Protein AF-A0AAU7PLU9-F1 (afdb_monomer)

Sequence (183 aa):
MYCSNCGKKYDGSFCPDCGTPAQTGDQSKMIEEDSVFIPQSEQVNTLVYKLTAGALAINGERQLTTVFEVTGNEVTATSYRKTTKASPVSSLIFNKQEIGSVVYKKTSLLTKLEKVQIAGLSVTTLLGFVIPPLLIVGPAAIALIVFTSRKKTMIISLKSGTSIKAYYMEQEEADIVYKAISV

Secondary structure (DSSP, 8-state):
-B-TTT--B--SSB-TTT-PBP------------------------EEEEEE--SSPBTTBEEEEEEEEEETTEEEEEEEEETSTT-EEEEEEEEGGGEEEEEEEEEE---HHHHHHHHHHHHHHHHGGGSHHHHHHHHHHHHHHHHHTEEEEEEEEETTS-EEEEEES-HHHHHHHHHHHH-

pLDDT: mean 75.78, std 17.21, range [32.78, 94.56]

Nearest PDB structures (foldseek):
  6jm5-assembly2_B  TM=4.543E-01  e=3.870E+00  Homo sapiens

Structure (mmCIF, 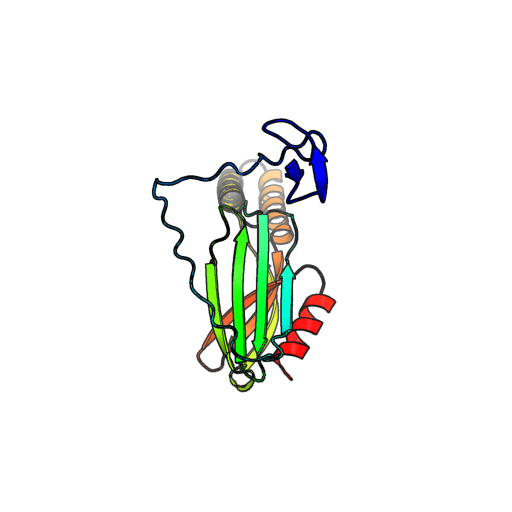N/CA/C/O backbone):
data_AF-A0AAU7PLU9-F1
#
_entry.id   AF-A0AAU7PLU9-F1
#
loop_
_atom_site.group_PDB
_atom_site.id
_atom_site.type_symbol
_atom_site.label_atom_id
_atom_site.label_alt_id
_atom_site.label_comp_id
_atom_site.label_asym_id
_atom_site.label_entity_id
_atom_site.label_seq_id
_atom_site.pdbx_PDB_ins_code
_atom_site.Cartn_x
_atom_site.Cartn_y
_atom_site.Cartn_z
_atom_site.occupancy
_atom_site.B_iso_or_equiv
_atom_site.auth_seq_id
_atom_site.auth_comp_id
_atom_site.auth_asym_id
_atom_site.auth_atom_id
_atom_site.pdbx_PDB_model_num
ATOM 1 N N . MET A 1 1 ? 23.499 22.221 42.063 1.00 69.94 1 MET A N 1
ATOM 2 C CA . MET A 1 1 ? 22.179 22.070 41.396 1.00 69.94 1 MET A CA 1
ATOM 3 C C . MET A 1 1 ? 21.939 20.605 41.030 1.00 69.94 1 MET A C 1
ATOM 5 O O . MET A 1 1 ? 22.906 19.858 40.943 1.00 69.94 1 MET A O 1
ATOM 9 N N . TYR A 1 2 ? 20.688 20.154 40.908 1.00 74.69 2 TYR A N 1
ATOM 10 C CA . TYR A 1 2 ? 20.377 18.785 40.465 1.00 74.69 2 TYR A CA 1
ATOM 11 C C . TYR A 1 2 ? 19.992 18.804 38.990 1.00 74.69 2 TYR A C 1
ATOM 13 O O . TYR A 1 2 ? 19.286 19.708 38.548 1.00 74.69 2 TYR A O 1
ATOM 21 N N . CYS A 1 3 ? 20.479 17.839 38.214 1.00 76.50 3 CYS A N 1
ATOM 22 C CA . CYS A 1 3 ? 20.115 17.748 36.805 1.00 76.50 3 CYS A CA 1
ATOM 23 C C . CYS A 1 3 ? 18.687 17.227 36.656 1.00 76.50 3 CYS A C 1
ATOM 25 O O . CYS A 1 3 ? 18.386 16.134 37.127 1.00 76.50 3 CYS A O 1
ATOM 27 N N . SER A 1 4 ? 17.839 17.961 35.936 1.00 77.50 4 SER A N 1
ATOM 28 C CA . SER A 1 4 ? 16.457 17.560 35.645 1.00 77.50 4 SER A CA 1
ATOM 29 C C . SER A 1 4 ? 16.358 16.275 34.815 1.00 77.50 4 SER A C 1
ATOM 31 O O . SER A 1 4 ? 15.310 15.645 34.799 1.00 77.50 4 SER A O 1
ATOM 33 N N . ASN A 1 5 ? 17.436 15.893 34.122 1.00 77.00 5 ASN A N 1
ATOM 34 C CA . ASN A 1 5 ? 17.474 14.718 33.255 1.00 77.00 5 ASN A CA 1
ATOM 35 C C . ASN A 1 5 ? 18.058 13.481 33.962 1.00 77.00 5 ASN A C 1
ATOM 37 O O . ASN A 1 5 ? 17.483 12.402 33.900 1.00 77.00 5 ASN A O 1
ATOM 41 N N . CYS A 1 6 ? 19.183 13.620 34.676 1.00 78.06 6 CYS A N 1
ATOM 42 C CA . CYS A 1 6 ? 19.860 12.475 35.305 1.00 78.06 6 CYS A CA 1
ATOM 43 C C . CYS A 1 6 ? 19.776 12.433 36.840 1.00 78.06 6 CYS A C 1
ATOM 45 O O . CYS A 1 6 ? 20.297 11.503 37.452 1.00 78.06 6 CYS A O 1
ATOM 47 N N . GLY A 1 7 ? 19.175 13.439 37.483 1.00 76.56 7 GLY A N 1
ATOM 48 C CA . GLY A 1 7 ? 18.966 13.488 38.936 1.00 76.56 7 GLY A CA 1
ATOM 49 C C . GLY A 1 7 ? 20.233 13.655 39.782 1.00 76.56 7 GLY A C 1
ATOM 50 O O . GLY A 1 7 ? 20.146 13.745 41.004 1.00 76.56 7 GLY A O 1
ATOM 51 N N . LYS A 1 8 ? 21.422 13.720 39.172 1.00 79.56 8 LYS A N 1
ATOM 52 C CA . LYS A 1 8 ? 22.690 13.870 39.899 1.00 79.56 8 LYS A CA 1
ATOM 53 C C . LYS A 1 8 ? 22.960 15.320 40.282 1.00 79.56 8 LYS A C 1
ATOM 55 O O . LYS A 1 8 ? 22.624 16.252 39.546 1.00 79.56 8 LYS A O 1
ATOM 60 N N . LYS A 1 9 ? 23.603 15.499 41.438 1.00 77.00 9 LYS A N 1
ATOM 61 C CA . LYS A 1 9 ? 24.078 16.800 41.910 1.00 77.00 9 LYS A CA 1
ATOM 62 C C . LYS A 1 9 ? 25.353 17.177 41.160 1.00 77.00 9 LYS A C 1
ATOM 64 O O . LYS A 1 9 ? 26.298 16.396 41.134 1.00 77.00 9 LYS A O 1
ATOM 69 N N . TYR A 1 10 ? 25.378 18.371 40.588 1.00 79.56 10 TYR A N 1
ATOM 70 C CA . TYR A 1 10 ? 26.553 18.931 39.930 1.00 79.56 10 TYR A CA 1
ATOM 71 C C . TYR A 1 10 ? 26.634 20.442 40.175 1.00 79.56 10 TYR A C 1
ATOM 73 O O . TYR A 1 10 ? 25.645 21.073 40.571 1.00 79.56 10 TYR A O 1
ATOM 81 N N . ASP A 1 11 ? 27.820 20.998 39.948 1.00 73.44 11 ASP A N 1
ATOM 82 C CA . ASP A 1 11 ? 28.076 22.437 39.925 1.00 73.44 11 ASP A CA 1
ATOM 83 C C . ASP A 1 11 ? 28.590 22.842 38.542 1.00 73.44 11 ASP A C 1
ATOM 85 O O . ASP A 1 11 ? 29.406 22.139 37.949 1.00 73.44 11 ASP A O 1
ATOM 89 N N . GLY A 1 12 ? 28.079 23.957 38.020 1.00 70.19 12 GLY A N 1
ATOM 90 C CA . GLY A 1 12 ? 28.347 24.453 36.668 1.00 70.19 12 GLY A CA 1
ATOM 91 C C . GLY A 1 12 ? 27.087 24.623 35.813 1.00 70.19 12 GLY A C 1
ATOM 92 O O . GLY A 1 12 ? 25.990 24.232 36.198 1.00 70.19 12 GLY A O 1
ATOM 93 N N . SER A 1 13 ? 27.246 25.230 34.636 1.00 75.50 13 SER A N 1
ATOM 94 C CA . SER A 1 13 ? 26.135 25.573 33.734 1.00 75.50 13 SER A CA 1
ATOM 95 C C . SER A 1 13 ? 25.592 24.392 32.926 1.00 75.50 13 SER A C 1
ATOM 97 O O . SER A 1 13 ? 24.544 24.525 32.308 1.00 75.50 13 SER A O 1
ATOM 99 N N . PHE A 1 14 ? 26.286 23.250 32.908 1.00 78.50 14 PHE A N 1
ATOM 100 C CA . PHE A 1 14 ? 25.893 22.052 32.165 1.00 78.50 14 PHE A CA 1
ATOM 101 C C . PHE A 1 14 ? 26.195 20.798 32.978 1.00 78.50 14 PHE A C 1
ATOM 103 O O . PHE A 1 14 ? 27.233 20.709 33.634 1.00 78.50 14 PHE A O 1
ATOM 110 N N . CYS A 1 15 ? 25.297 19.816 32.917 1.00 80.62 15 CYS A N 1
ATOM 111 C CA . CYS A 1 15 ? 25.519 18.534 33.568 1.00 80.62 15 CYS A CA 1
ATOM 112 C C . CYS A 1 15 ? 26.639 17.754 32.849 1.00 80.62 15 CYS A C 1
ATOM 114 O O . CYS A 1 15 ? 26.497 17.491 31.653 1.00 80.62 15 CYS A O 1
ATOM 116 N N . PRO A 1 16 ? 27.711 17.324 33.543 1.00 76.88 16 PRO A N 1
ATOM 117 C CA . PRO A 1 16 ? 28.845 16.639 32.914 1.00 76.88 16 PRO A CA 1
ATOM 118 C C . PRO A 1 16 ? 28.491 15.262 32.331 1.00 76.88 16 PRO A C 1
ATOM 120 O O . PRO A 1 16 ? 29.146 14.813 31.399 1.00 76.88 16 PRO A O 1
ATOM 123 N N . ASP A 1 17 ? 27.435 14.616 32.834 1.00 76.25 17 ASP A N 1
ATOM 124 C CA . ASP A 1 17 ? 27.046 13.270 32.394 1.00 76.25 17 ASP A CA 1
ATOM 125 C C . ASP A 1 17 ? 26.108 13.265 31.179 1.00 76.25 17 ASP A C 1
ATOM 127 O O . ASP A 1 17 ? 26.101 12.311 30.407 1.00 76.25 17 ASP A O 1
ATOM 131 N N . CYS A 1 18 ? 25.276 14.295 31.014 1.00 76.50 18 CYS A N 1
ATOM 132 C CA . CYS A 1 18 ? 24.228 14.303 29.982 1.00 76.50 18 CYS A CA 1
ATOM 133 C C . CYS A 1 18 ? 24.158 15.599 29.166 1.00 76.50 18 CYS A C 1
ATOM 135 O O . CYS A 1 18 ? 23.282 15.741 28.316 1.00 76.50 18 CYS A O 1
ATOM 137 N N . GLY A 1 19 ? 25.036 16.568 29.438 1.00 73.06 19 GLY A N 1
ATOM 138 C CA . GLY A 1 19 ? 25.117 17.839 28.715 1.00 73.06 19 GLY A CA 1
ATOM 139 C C . GLY A 1 19 ? 23.907 18.760 28.890 1.00 73.06 19 GLY A C 1
ATOM 140 O O . GLY A 1 19 ? 23.815 19.771 28.203 1.00 73.06 19 GLY A O 1
ATOM 141 N N . THR A 1 20 ? 22.963 18.437 29.782 1.00 78.19 20 THR A N 1
ATOM 142 C CA . THR A 1 20 ? 21.751 19.248 29.973 1.00 78.19 20 THR A CA 1
ATOM 143 C C . THR A 1 20 ? 22.109 20.571 30.666 1.00 78.19 20 THR A C 1
ATOM 145 O O . THR A 1 20 ? 22.746 20.519 31.725 1.00 78.19 20 THR A O 1
ATOM 148 N N . PRO A 1 21 ? 21.734 21.738 30.103 1.00 74.00 21 PRO A N 1
ATOM 149 C CA . PRO A 1 21 ? 22.016 23.036 30.706 1.00 74.00 21 PRO A CA 1
ATOM 150 C C . PRO A 1 21 ? 21.269 23.217 32.030 1.00 74.00 21 PRO A C 1
ATOM 152 O O . PRO A 1 21 ? 20.120 22.796 32.182 1.00 74.00 21 PRO A O 1
ATOM 155 N N . ALA A 1 22 ? 21.921 23.871 32.985 1.00 68.50 22 ALA A N 1
ATOM 156 C CA . ALA A 1 22 ? 21.307 24.317 34.222 1.00 68.50 22 ALA A CA 1
ATOM 157 C C . ALA A 1 22 ? 20.274 25.406 33.906 1.00 68.50 22 ALA A C 1
ATOM 159 O O . ALA A 1 22 ? 20.596 26.410 33.272 1.00 68.50 22 ALA A O 1
ATOM 160 N N . GLN A 1 23 ? 19.027 25.204 34.330 1.00 65.50 23 GLN A N 1
ATOM 161 C CA . GLN A 1 23 ? 17.978 26.198 34.139 1.00 65.50 23 GLN A CA 1
ATOM 162 C C . GLN A 1 23 ? 18.151 27.337 35.147 1.00 65.50 23 GLN A C 1
ATOM 164 O O . GLN A 1 23 ? 17.754 27.226 36.304 1.00 65.50 23 GLN A O 1
ATOM 169 N N . THR A 1 24 ? 18.753 28.436 34.701 1.00 44.72 24 THR A N 1
ATOM 170 C CA . THR A 1 24 ? 18.674 29.739 35.366 1.00 44.72 24 THR A CA 1
ATOM 171 C C . THR A 1 24 ? 17.490 30.490 34.763 1.00 44.72 24 THR A C 1
ATOM 173 O O . THR A 1 24 ? 17.508 30.829 33.581 1.00 44.72 24 THR A O 1
ATOM 176 N N . GLY A 1 25 ? 16.432 30.708 35.545 1.00 42.78 25 GLY A N 1
ATOM 177 C CA . GLY A 1 25 ? 15.324 31.570 35.134 1.00 42.78 25 GLY A CA 1
ATOM 178 C C . GLY A 1 25 ? 15.767 33.034 35.091 1.00 42.78 25 GLY A C 1
ATOM 179 O O . GLY A 1 25 ? 16.381 33.498 36.045 1.00 42.78 25 GLY A O 1
ATOM 180 N N . ASP A 1 26 ? 15.521 33.743 33.986 1.00 34.78 26 ASP A N 1
ATOM 181 C CA . ASP A 1 26 ? 14.370 34.653 33.864 1.00 34.78 26 ASP A CA 1
ATOM 182 C C . ASP A 1 26 ? 14.249 35.239 32.430 1.00 34.78 26 ASP A C 1
ATOM 184 O O . ASP A 1 26 ? 15.220 35.699 31.836 1.00 34.78 26 ASP A O 1
ATOM 188 N N . GLN A 1 27 ? 13.019 35.161 31.915 1.00 42.09 27 GLN A N 1
ATOM 189 C CA . GLN A 1 27 ? 12.287 35.908 30.872 1.00 42.09 27 GLN A CA 1
ATOM 190 C C . GLN A 1 27 ? 12.841 36.345 29.484 1.00 42.09 27 GLN A C 1
ATOM 192 O O . GLN A 1 27 ? 13.786 37.111 29.332 1.00 42.09 27 GLN A O 1
ATOM 197 N N . SER A 1 28 ? 11.978 36.042 28.493 1.00 40.34 28 SER A N 1
ATOM 198 C CA . SER A 1 28 ? 11.646 36.782 27.255 1.00 40.34 28 SER A CA 1
ATOM 199 C C . SER A 1 28 ? 12.499 36.603 25.990 1.00 40.34 28 SER A C 1
ATOM 201 O O . SER A 1 28 ? 13.400 37.391 25.712 1.00 40.34 28 SER A O 1
ATOM 203 N N . LYS A 1 29 ? 12.056 35.691 25.104 1.00 33.50 29 LYS A N 1
ATOM 204 C CA . LYS A 1 29 ? 11.659 36.028 23.716 1.00 33.50 29 LYS A CA 1
ATOM 205 C C . LYS A 1 29 ? 10.967 34.859 22.991 1.00 33.50 29 LYS A C 1
ATOM 207 O O . LYS A 1 29 ? 11.438 33.731 23.010 1.00 33.50 29 LYS A O 1
ATOM 212 N N . MET A 1 30 ? 9.851 35.219 22.358 1.00 36.16 30 MET A N 1
ATOM 213 C CA . MET A 1 30 ? 8.987 34.498 21.415 1.00 36.16 30 MET A CA 1
ATOM 214 C C . MET A 1 30 ? 9.687 33.470 20.515 1.00 36.16 30 MET A C 1
ATOM 216 O O . MET A 1 30 ? 10.594 33.860 19.784 1.00 36.16 30 MET A O 1
ATOM 220 N N . ILE A 1 31 ? 9.145 32.245 20.456 1.00 33.81 31 ILE A N 1
ATOM 221 C CA . ILE A 1 31 ? 8.859 31.509 19.209 1.00 33.81 31 ILE A CA 1
ATOM 222 C C . ILE A 1 31 ? 7.550 30.730 19.428 1.00 33.81 31 ILE A C 1
ATOM 224 O O . ILE A 1 31 ? 7.407 30.035 20.430 1.00 33.81 31 ILE A O 1
ATOM 228 N N . GLU A 1 32 ? 6.597 30.911 18.512 1.00 39.97 32 GLU A N 1
ATOM 229 C CA . GLU A 1 32 ? 5.318 30.202 18.422 1.00 39.97 32 GLU A CA 1
ATOM 230 C C . GLU A 1 32 ? 5.519 28.682 18.363 1.00 39.97 32 GLU A C 1
ATOM 232 O O . GLU A 1 32 ? 6.057 28.150 17.392 1.00 39.97 32 GLU A O 1
ATOM 237 N N . GLU A 1 33 ? 5.015 27.982 19.375 1.00 35.91 33 GLU A N 1
ATOM 238 C CA . GLU A 1 33 ? 4.554 26.606 19.240 1.00 35.91 33 GLU A CA 1
ATOM 239 C C . GLU A 1 33 ? 3.035 26.636 19.377 1.00 35.91 33 GLU A C 1
ATOM 241 O O . GLU A 1 33 ? 2.493 26.877 20.460 1.00 35.91 33 GLU A O 1
ATOM 246 N N . ASP A 1 34 ? 2.359 26.399 18.253 1.00 34.88 34 ASP A N 1
ATOM 247 C CA . ASP A 1 34 ? 0.946 26.039 18.180 1.00 34.88 34 ASP A CA 1
ATOM 248 C C . ASP A 1 34 ? 0.785 24.658 18.838 1.00 34.88 34 ASP A C 1
ATOM 250 O O . ASP A 1 34 ? 0.732 23.598 18.209 1.00 34.88 34 ASP A O 1
ATOM 254 N N . SER A 1 35 ? 0.869 24.677 20.166 1.00 37.06 35 SER A N 1
ATOM 255 C CA . SER A 1 35 ? 0.587 23.559 21.041 1.00 37.06 35 SER A CA 1
ATOM 256 C C . SER A 1 35 ? -0.925 23.424 21.084 1.00 37.06 35 SER A C 1
ATOM 258 O O . SER A 1 35 ? -1.620 24.057 21.875 1.00 37.06 35 SER A O 1
ATOM 260 N N . VAL A 1 36 ? -1.442 22.593 20.181 1.00 34.03 36 VAL A N 1
ATOM 261 C CA . VAL A 1 36 ? -2.810 22.096 20.269 1.00 34.03 36 VAL A CA 1
ATOM 262 C C . VAL A 1 36 ? -2.956 21.443 21.640 1.00 34.03 36 VAL A C 1
ATOM 264 O O . VAL A 1 36 ? -2.428 20.363 21.908 1.00 34.03 36 VAL A O 1
ATOM 267 N N . PHE A 1 37 ? -3.651 22.150 22.524 1.00 32.78 37 PHE A N 1
ATOM 268 C CA . PHE A 1 37 ? -4.158 21.651 23.786 1.00 32.78 37 PHE A CA 1
ATOM 269 C C . PHE A 1 37 ? -5.061 20.455 23.471 1.00 32.78 37 PHE A C 1
ATOM 271 O O . PHE A 1 37 ? -6.196 20.629 23.033 1.00 32.78 37 PHE A O 1
ATOM 278 N N . ILE A 1 38 ? -4.547 19.236 23.637 1.00 38.72 38 ILE A N 1
ATOM 279 C CA . ILE A 1 38 ? -5.387 18.042 23.674 1.00 38.72 38 ILE A CA 1
ATOM 280 C C . ILE A 1 38 ? -5.921 17.977 25.107 1.00 38.72 38 ILE A C 1
ATOM 282 O O . ILE A 1 38 ? -5.134 17.702 26.020 1.00 38.72 38 ILE A O 1
ATOM 286 N N . PRO A 1 39 ? -7.212 18.272 25.356 1.00 37.78 39 PRO A N 1
ATOM 287 C CA . PRO A 1 39 ? -7.780 18.048 26.673 1.00 37.78 39 PRO A CA 1
ATOM 288 C C . PRO A 1 39 ? -7.600 16.570 27.025 1.00 37.78 39 PRO A C 1
ATOM 290 O O . PRO A 1 39 ? -7.843 15.692 26.198 1.00 37.78 39 PRO A O 1
ATOM 293 N N . GLN A 1 40 ? -7.169 16.294 28.256 1.00 47.75 40 GLN A N 1
ATOM 294 C CA . GLN A 1 40 ? -7.274 14.965 28.852 1.00 47.75 40 GLN A CA 1
ATOM 295 C C . GLN A 1 40 ? -8.766 14.607 28.970 1.00 47.75 40 GLN A C 1
ATOM 297 O O . GLN A 1 40 ? -9.374 14.784 30.022 1.00 47.75 40 GLN A O 1
ATOM 302 N N . SER A 1 41 ? -9.377 14.159 27.876 1.00 40.06 41 SER A N 1
ATOM 303 C CA . SER A 1 41 ? -10.712 13.573 27.857 1.00 40.06 41 SER A CA 1
ATOM 304 C C . SER A 1 41 ? -10.550 12.066 27.776 1.00 40.06 41 SER A C 1
ATOM 306 O O . SER A 1 41 ? -10.063 11.586 26.761 1.00 40.06 41 SER A O 1
ATOM 308 N N . GLU A 1 42 ? -10.934 11.387 28.859 1.00 40.22 42 GLU A N 1
ATOM 309 C CA . GLU A 1 42 ? -11.346 9.981 28.951 1.00 40.22 42 GLU A CA 1
ATOM 310 C C . GLU A 1 42 ? -10.440 8.933 28.288 1.00 40.22 42 GLU A C 1
ATOM 312 O O . GLU A 1 42 ? -10.086 8.997 27.120 1.00 40.22 42 GLU A O 1
ATOM 317 N N . GLN A 1 43 ? -10.096 7.884 29.036 1.00 46.25 43 GLN A N 1
ATOM 318 C CA . GLN A 1 43 ? -9.470 6.684 28.484 1.00 46.25 43 GLN A CA 1
ATOM 319 C C . GLN A 1 43 ? -10.432 5.985 27.508 1.00 46.25 43 GLN A C 1
ATOM 321 O O . GLN A 1 43 ? -11.058 4.977 27.824 1.00 46.25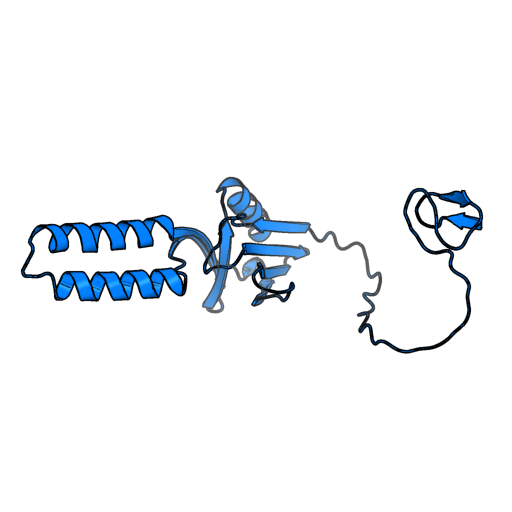 43 GLN A O 1
ATOM 326 N N . VAL A 1 44 ? -10.558 6.526 26.304 1.00 59.16 44 VAL A N 1
ATOM 327 C CA . VAL A 1 44 ? -11.066 5.814 25.148 1.00 59.16 44 VAL A CA 1
ATOM 328 C C . VAL A 1 44 ? -9.919 4.904 24.726 1.00 59.16 44 VAL A C 1
ATOM 330 O O . VAL A 1 44 ? -8.822 5.375 24.432 1.00 59.16 44 VAL A O 1
ATOM 333 N N . ASN A 1 45 ? -10.128 3.589 24.790 1.00 75.62 45 ASN A N 1
ATOM 334 C CA . ASN A 1 45 ? -9.127 2.594 24.404 1.00 75.62 45 ASN A CA 1
ATOM 335 C C . ASN A 1 45 ? -8.861 2.675 22.890 1.00 75.62 45 ASN A C 1
ATOM 337 O O . ASN A 1 45 ? -9.403 1.888 22.114 1.00 75.62 45 ASN A O 1
ATOM 341 N N . THR A 1 46 ? -8.043 3.638 22.467 1.00 79.94 46 THR A N 1
ATOM 342 C CA . THR A 1 46 ? -7.595 3.780 21.082 1.00 79.94 46 THR A CA 1
ATOM 343 C C . THR A 1 46 ? -6.463 2.795 20.824 1.00 79.94 46 THR A C 1
ATOM 345 O O . THR A 1 46 ? -5.387 2.884 21.420 1.00 79.94 46 THR A O 1
ATOM 348 N N . LEU A 1 47 ? -6.694 1.844 19.922 1.00 86.38 47 LEU A N 1
ATOM 349 C CA . LEU A 1 47 ? -5.680 0.884 19.496 1.00 86.38 47 LEU A CA 1
ATOM 350 C C . LEU A 1 47 ? -4.970 1.416 18.250 1.00 86.38 47 LEU A C 1
ATOM 352 O O . LEU A 1 47 ? -5.612 1.743 17.254 1.00 86.38 47 LEU A O 1
ATOM 356 N N . VAL A 1 48 ? -3.639 1.494 18.297 1.00 88.12 48 VAL A N 1
ATOM 357 C CA . VAL A 1 48 ? -2.823 2.038 17.203 1.00 88.12 48 VAL A CA 1
ATOM 358 C C . VAL A 1 48 ? -2.062 0.918 16.505 1.00 88.12 48 VAL A C 1
ATOM 360 O O . VAL A 1 48 ? -1.184 0.286 17.092 1.00 88.12 48 VAL A O 1
ATOM 363 N N . TYR A 1 49 ? -2.346 0.725 15.221 1.00 87.19 49 TYR A N 1
ATOM 364 C CA . TYR A 1 49 ? -1.675 -0.240 14.359 1.00 87.19 49 TYR A CA 1
ATOM 365 C C . TYR A 1 49 ? -0.836 0.480 13.307 1.00 87.19 49 TYR A C 1
ATOM 367 O O . TYR A 1 49 ? -1.279 1.444 12.685 1.00 87.19 49 TYR A O 1
ATOM 375 N N . LYS A 1 50 ? 0.395 0.016 13.081 1.00 85.81 50 LYS A N 1
ATOM 376 C CA . LYS A 1 50 ? 1.324 0.631 12.125 1.00 85.81 50 LYS A CA 1
ATOM 377 C C . LYS A 1 50 ? 1.723 -0.385 11.068 1.00 85.81 50 LYS A C 1
ATOM 379 O O . LYS A 1 50 ? 2.360 -1.377 11.391 1.00 85.81 50 LYS A O 1
ATOM 384 N N . LEU A 1 51 ? 1.409 -0.097 9.807 1.00 84.25 51 LEU A N 1
ATOM 385 C CA . LEU A 1 51 ? 1.906 -0.853 8.659 1.00 84.25 51 LEU A CA 1
ATOM 386 C C . LEU A 1 51 ? 3.048 -0.091 8.009 1.00 84.25 51 LEU A C 1
ATOM 388 O O . LEU A 1 51 ? 2.863 1.034 7.545 1.00 84.25 51 LEU A O 1
ATOM 392 N N . THR A 1 52 ? 4.232 -0.702 7.988 1.00 78.88 52 THR A N 1
ATOM 393 C CA . THR A 1 52 ? 5.437 -0.086 7.430 1.00 78.88 52 THR A CA 1
ATOM 394 C C . THR A 1 52 ? 5.998 -0.951 6.313 1.00 78.88 52 THR A C 1
ATOM 396 O O . THR A 1 52 ? 6.410 -2.085 6.521 1.00 78.88 52 THR A O 1
ATOM 399 N N . ALA A 1 53 ? 6.110 -0.385 5.113 1.00 72.50 53 ALA A N 1
ATOM 400 C CA . ALA A 1 53 ? 6.710 -1.068 3.964 1.00 72.50 53 ALA A CA 1
ATOM 401 C C . ALA A 1 53 ? 8.260 -1.046 3.962 1.00 72.50 53 ALA A C 1
ATOM 403 O O . ALA A 1 53 ? 8.887 -1.272 2.929 1.00 72.50 53 ALA A O 1
ATOM 404 N N . GLY A 1 54 ? 8.884 -0.778 5.116 1.00 59.47 54 GLY A N 1
ATOM 405 C CA . GLY A 1 54 ? 10.329 -0.852 5.355 1.00 59.47 54 GLY A CA 1
ATOM 406 C C . GLY A 1 54 ? 11.192 0.314 4.838 1.00 59.47 54 GLY A C 1
ATOM 407 O O . GLY A 1 54 ? 10.713 1.335 4.347 1.00 59.47 54 GLY A O 1
ATOM 408 N N . ALA A 1 55 ? 12.512 0.153 5.014 1.00 47.09 55 ALA A N 1
ATOM 409 C CA . ALA A 1 55 ? 13.575 1.149 4.801 1.00 47.09 55 ALA A CA 1
ATOM 410 C C . ALA A 1 55 ? 14.161 1.194 3.371 1.00 47.09 55 ALA A C 1
ATOM 412 O O . ALA A 1 55 ? 15.143 1.896 3.130 1.00 47.09 55 ALA A O 1
ATOM 413 N N . LEU A 1 56 ? 13.574 0.469 2.418 1.00 44.88 56 LEU A N 1
ATOM 414 C CA . LEU A 1 56 ? 14.001 0.484 1.019 1.00 44.88 56 LEU A CA 1
ATOM 415 C C . LEU A 1 56 ? 13.146 1.479 0.238 1.00 44.88 56 LEU A C 1
ATOM 417 O O . LEU A 1 56 ? 11.924 1.365 0.191 1.00 44.88 56 LEU A O 1
ATOM 421 N N . ALA A 1 57 ? 13.824 2.479 -0.321 1.00 45.53 57 ALA A N 1
ATOM 422 C CA . ALA A 1 57 ? 13.237 3.649 -0.949 1.00 45.53 57 ALA A CA 1
ATOM 423 C C . ALA A 1 57 ? 12.159 3.284 -1.978 1.00 45.53 57 ALA A C 1
ATOM 425 O O . ALA A 1 57 ? 12.422 2.609 -2.971 1.00 45.53 57 ALA A O 1
ATOM 426 N N . ILE A 1 58 ? 10.951 3.789 -1.765 1.00 50.56 58 ILE A N 1
ATOM 427 C CA . ILE A 1 58 ? 9.884 3.799 -2.763 1.00 50.56 58 ILE A CA 1
ATOM 428 C C . ILE A 1 58 ? 9.906 5.207 -3.339 1.00 50.56 58 ILE A C 1
ATOM 430 O O . ILE A 1 58 ? 9.799 6.135 -2.570 1.00 50.56 58 ILE A O 1
ATOM 434 N N . ASN A 1 59 ? 10.083 5.431 -4.638 1.00 51.66 59 ASN A N 1
ATOM 435 C CA . ASN A 1 59 ? 10.160 6.793 -5.211 1.00 51.66 59 ASN A CA 1
ATOM 436 C C . ASN A 1 59 ? 11.336 7.690 -4.747 1.00 51.66 59 ASN A C 1
ATOM 438 O O . ASN A 1 59 ? 11.277 8.901 -4.940 1.00 51.66 59 ASN A O 1
ATOM 442 N N . GLY A 1 60 ? 12.406 7.136 -4.162 1.00 51.59 60 GLY A N 1
ATOM 443 C CA . GLY A 1 60 ? 13.407 7.935 -3.426 1.00 51.59 60 GLY A CA 1
ATOM 444 C C . GLY A 1 60 ? 12.934 8.332 -2.019 1.00 51.59 60 GLY A C 1
ATOM 445 O O . GLY A 1 60 ? 13.602 9.079 -1.309 1.00 51.59 60 GLY A O 1
ATOM 446 N N . GLU A 1 61 ? 11.781 7.805 -1.612 1.00 53.03 61 GLU A N 1
ATOM 447 C CA . GLU A 1 61 ? 11.068 8.086 -0.377 1.00 53.03 61 GLU A CA 1
ATOM 448 C C . GLU A 1 61 ? 11.362 6.968 0.607 1.00 53.03 61 GLU A C 1
ATOM 450 O O . GLU A 1 61 ? 11.039 5.798 0.386 1.00 53.03 61 GLU A O 1
ATOM 455 N N . ARG A 1 62 ? 12.055 7.322 1.690 1.00 55.25 62 ARG A N 1
ATOM 456 C CA . ARG A 1 62 ? 12.315 6.387 2.778 1.00 55.25 62 ARG A CA 1
ATOM 457 C C . ARG A 1 62 ? 10.963 6.153 3.460 1.00 55.25 62 ARG A C 1
ATOM 459 O O . ARG A 1 62 ? 10.260 7.112 3.724 1.00 55.25 62 ARG A O 1
ATOM 466 N N . GLN A 1 63 ? 10.585 4.904 3.716 1.00 61.34 63 GLN A N 1
ATOM 467 C CA . GLN A 1 63 ? 9.429 4.528 4.545 1.00 61.34 63 GLN A CA 1
ATOM 468 C C . GLN A 1 63 ? 8.058 5.078 4.079 1.00 61.34 63 GLN A C 1
ATOM 470 O O . GLN A 1 63 ? 7.691 6.226 4.341 1.00 61.34 63 GLN A O 1
ATOM 475 N N . LEU A 1 64 ? 7.261 4.211 3.440 1.00 77.25 64 LEU A N 1
ATOM 476 C CA . LEU A 1 64 ? 5.805 4.373 3.399 1.00 77.25 64 LEU A CA 1
ATOM 477 C C . LEU A 1 64 ? 5.221 3.703 4.641 1.00 77.25 64 LEU A C 1
ATOM 479 O O . LEU A 1 64 ? 5.373 2.490 4.818 1.00 77.25 64 LEU A O 1
ATOM 483 N N . THR A 1 65 ? 4.569 4.501 5.480 1.00 83.56 65 THR A N 1
ATOM 484 C CA . THR A 1 65 ? 3.913 4.021 6.697 1.00 83.56 65 THR A CA 1
ATOM 485 C C . THR A 1 65 ? 2.460 4.453 6.677 1.00 83.56 65 THR A C 1
ATOM 487 O O . THR A 1 65 ? 2.173 5.629 6.469 1.00 83.56 65 THR A O 1
ATOM 490 N N . THR A 1 66 ? 1.548 3.521 6.927 1.00 86.50 66 THR A N 1
ATOM 491 C CA . THR A 1 66 ? 0.144 3.832 7.197 1.00 86.50 66 THR A CA 1
ATOM 492 C C . THR A 1 66 ? -0.150 3.484 8.649 1.00 86.50 66 THR A C 1
ATOM 494 O O . THR A 1 66 ? 0.103 2.362 9.087 1.00 86.50 66 THR A O 1
ATOM 497 N N . VAL A 1 67 ? -0.644 4.461 9.401 1.00 88.75 67 VAL A N 1
ATOM 498 C CA . VAL A 1 67 ? -1.071 4.310 10.792 1.00 88.75 67 VAL A CA 1
ATOM 499 C C . VAL A 1 67 ? -2.589 4.218 10.808 1.00 88.75 67 VAL A C 1
ATOM 501 O O . VAL A 1 67 ? -3.254 5.051 10.199 1.00 88.75 67 VAL A O 1
ATOM 504 N N . PHE A 1 68 ? -3.109 3.196 11.474 1.00 88.88 68 PHE A N 1
ATOM 505 C CA . PHE A 1 68 ? -4.528 2.986 11.714 1.00 88.88 68 PHE A CA 1
ATOM 506 C C . PHE A 1 68 ? -4.786 3.167 13.203 1.00 88.88 68 PHE A C 1
ATOM 508 O O . PHE A 1 68 ? -4.278 2.397 14.017 1.00 88.88 68 PHE A O 1
ATOM 515 N N . GLU A 1 69 ? -5.557 4.183 13.551 1.00 90.56 69 GLU A N 1
ATOM 516 C CA . GLU A 1 69 ? -6.021 4.427 14.912 1.00 90.56 69 GLU A CA 1
ATOM 517 C C . GLU A 1 69 ? -7.472 3.967 14.982 1.00 90.56 69 GLU A C 1
ATOM 519 O O . GLU A 1 69 ? -8.319 4.453 14.234 1.00 90.56 69 GLU A O 1
ATOM 524 N N . VAL A 1 70 ? -7.736 2.962 15.814 1.00 89.88 70 VAL A N 1
ATOM 525 C CA . VAL A 1 70 ? -9.050 2.332 15.943 1.00 89.88 70 VAL A CA 1
ATOM 526 C C . VAL A 1 70 ? -9.651 2.740 17.277 1.00 89.88 70 VAL A C 1
ATOM 528 O O . VAL A 1 70 ? -9.128 2.381 18.334 1.00 89.88 70 VAL A O 1
ATOM 531 N N . THR A 1 71 ? -10.773 3.449 17.207 1.00 89.81 71 THR A N 1
ATOM 532 C CA . THR A 1 71 ? -11.501 3.992 18.355 1.00 89.81 71 THR A CA 1
ATOM 533 C C . THR A 1 71 ? -12.934 3.467 18.303 1.00 89.81 71 THR A C 1
ATOM 535 O O . THR A 1 71 ? -13.821 4.046 17.677 1.00 89.81 71 THR A O 1
ATOM 538 N N . GLY A 1 72 ? -13.169 2.300 18.908 1.00 86.88 72 GLY A N 1
ATOM 539 C CA . GLY A 1 72 ? -14.459 1.611 18.813 1.00 86.88 72 GLY A CA 1
ATOM 540 C C . GLY A 1 72 ? -14.794 1.199 17.371 1.00 86.88 72 GLY A C 1
ATOM 541 O O . GLY A 1 72 ? -14.195 0.259 16.840 1.00 86.88 72 GLY A O 1
ATOM 542 N N . ASN A 1 73 ? -15.767 1.881 16.757 1.00 89.06 73 ASN A N 1
ATOM 543 C CA . ASN A 1 73 ? -16.211 1.648 15.373 1.00 89.06 73 ASN A CA 1
ATOM 544 C C . ASN A 1 73 ? -15.583 2.619 14.357 1.00 89.06 73 ASN A C 1
ATOM 546 O O . ASN A 1 73 ? -15.735 2.420 13.152 1.00 89.06 73 ASN A O 1
ATOM 550 N N . GLU A 1 74 ? -14.890 3.652 14.828 1.00 91.88 74 GLU A N 1
ATOM 551 C CA . GLU A 1 74 ? -14.208 4.618 13.976 1.00 91.88 74 GLU A CA 1
ATOM 552 C C . GLU A 1 74 ? -12.759 4.182 13.739 1.00 91.88 74 GLU A C 1
ATOM 554 O O . GLU A 1 74 ? -12.082 3.664 14.634 1.00 91.88 74 GLU A O 1
ATOM 559 N N . VAL A 1 75 ? -12.291 4.375 12.510 1.00 92.38 75 VAL A N 1
ATOM 560 C CA . VAL A 1 75 ? -10.924 4.096 12.087 1.00 92.38 75 VAL A CA 1
ATOM 561 C C . VAL A 1 75 ? -10.364 5.333 11.399 1.00 92.38 75 VAL A C 1
ATOM 563 O O . VAL A 1 75 ? -10.870 5.769 10.364 1.00 92.38 75 VAL A O 1
ATOM 566 N N . THR A 1 76 ? -9.263 5.849 11.934 1.00 91.44 76 THR A N 1
ATOM 567 C CA . THR A 1 76 ? -8.477 6.914 11.310 1.00 91.44 76 THR A CA 1
ATOM 568 C C . THR A 1 76 ? -7.255 6.298 10.649 1.00 91.44 76 THR A C 1
ATOM 570 O O . THR A 1 76 ? -6.351 5.797 11.316 1.00 91.44 76 THR A O 1
ATOM 573 N N . ALA A 1 77 ? -7.216 6.323 9.318 1.00 90.50 77 ALA A N 1
ATOM 574 C CA . ALA A 1 77 ? -6.088 5.842 8.534 1.00 90.50 77 ALA A CA 1
ATOM 575 C C . ALA A 1 77 ? -5.260 7.014 8.002 1.00 90.50 77 ALA A C 1
ATOM 577 O O . ALA A 1 77 ? -5.678 7.721 7.083 1.00 90.50 77 ALA A O 1
ATOM 578 N N . THR A 1 78 ? -4.044 7.173 8.519 1.00 88.31 78 THR A N 1
ATOM 579 C CA . THR A 1 78 ? -3.121 8.234 8.107 1.00 88.31 78 THR A CA 1
ATOM 580 C C . THR A 1 78 ? -1.898 7.650 7.416 1.00 88.31 78 THR A C 1
ATOM 582 O O . THR A 1 78 ? -1.179 6.820 7.968 1.00 88.31 78 THR A O 1
ATOM 585 N N . SER A 1 79 ? -1.651 8.080 6.181 1.00 85.88 79 SER A N 1
ATOM 586 C CA . SER A 1 79 ? -0.506 7.653 5.375 1.00 85.88 79 SER A CA 1
ATOM 587 C C . SER A 1 79 ? 0.597 8.704 5.391 1.00 85.88 79 SER A C 1
ATOM 589 O O . SER A 1 79 ? 0.363 9.883 5.126 1.00 85.88 79 SER A O 1
ATOM 591 N N . TYR A 1 80 ? 1.819 8.253 5.640 1.00 79.75 80 TYR A N 1
ATOM 592 C CA . TYR A 1 80 ? 3.024 9.062 5.743 1.00 79.75 80 TYR A CA 1
ATOM 593 C C . TYR A 1 80 ? 4.044 8.651 4.682 1.00 79.75 80 TYR A C 1
ATOM 595 O O . TYR A 1 80 ? 4.162 7.479 4.311 1.00 79.75 80 TYR A O 1
ATOM 603 N N . ARG A 1 81 ? 4.824 9.637 4.234 1.00 72.38 81 ARG A N 1
ATOM 604 C CA . ARG A 1 81 ? 5.938 9.480 3.296 1.00 72.38 81 ARG A CA 1
ATOM 605 C C . ARG A 1 81 ? 7.171 10.125 3.909 1.00 72.38 81 ARG A C 1
ATOM 607 O O . ARG A 1 81 ? 7.187 11.334 4.123 1.00 72.38 81 ARG A O 1
ATOM 614 N N . LYS A 1 82 ? 8.226 9.360 4.183 1.00 63.19 82 LYS A N 1
ATOM 615 C CA . LYS A 1 82 ? 9.445 9.907 4.802 1.00 63.19 82 LYS A CA 1
ATOM 616 C C . LYS A 1 82 ? 10.491 10.290 3.741 1.00 63.19 82 LYS A C 1
ATOM 618 O O . LYS A 1 82 ? 11.595 9.757 3.695 1.00 63.19 82 LYS A O 1
ATOM 623 N N . THR A 1 83 ? 10.176 11.257 2.879 1.00 53.69 83 THR A N 1
ATOM 624 C CA . THR A 1 83 ? 11.216 11.995 2.118 1.00 53.69 83 THR A CA 1
ATOM 625 C C . THR A 1 83 ? 11.713 13.227 2.836 1.00 53.69 83 THR A C 1
ATOM 627 O O . THR A 1 83 ? 12.894 13.541 2.769 1.00 53.69 83 THR A O 1
ATOM 630 N N . THR A 1 84 ? 10.818 13.937 3.508 1.00 48.94 84 THR A N 1
ATOM 631 C CA . THR A 1 84 ? 11.064 15.278 4.032 1.00 48.94 84 THR A CA 1
ATOM 632 C C . THR A 1 84 ? 10.061 15.508 5.154 1.00 48.94 84 THR A C 1
ATOM 634 O O . THR A 1 84 ? 8.868 15.376 4.921 1.00 48.94 84 THR A O 1
ATOM 637 N N . LYS A 1 85 ? 10.575 15.746 6.369 1.00 48.72 85 LYS A N 1
ATOM 638 C CA . LYS A 1 85 ? 9.877 16.105 7.622 1.00 48.72 85 LYS A CA 1
ATOM 639 C C . LYS A 1 85 ? 8.371 15.767 7.685 1.00 48.72 85 LYS A C 1
ATOM 641 O O . LYS A 1 85 ? 7.550 16.573 7.292 1.00 48.72 85 LYS A O 1
ATOM 646 N N . ALA A 1 86 ? 8.066 14.588 8.235 1.00 57.75 86 ALA A N 1
ATOM 647 C CA . ALA A 1 86 ? 6.897 14.205 9.053 1.00 57.75 86 ALA A CA 1
ATOM 648 C C . ALA A 1 86 ? 5.446 14.621 8.684 1.00 57.75 86 ALA A C 1
ATOM 650 O O . ALA A 1 86 ? 4.545 14.271 9.442 1.00 57.75 86 ALA A O 1
ATOM 651 N N . SER A 1 87 ? 5.164 15.294 7.567 1.00 64.81 87 SER A N 1
ATOM 652 C CA . SER A 1 87 ? 3.788 15.670 7.216 1.00 64.81 87 SER A CA 1
ATOM 653 C C . SER A 1 87 ? 2.988 14.472 6.675 1.00 64.81 87 SER A C 1
ATOM 655 O O . SER A 1 87 ? 3.520 13.687 5.878 1.00 64.81 87 SER A O 1
ATOM 657 N N . PRO A 1 88 ? 1.711 14.310 7.071 1.00 70.88 88 PRO A N 1
ATOM 658 C CA . PRO A 1 88 ? 0.838 13.287 6.508 1.00 70.88 88 PR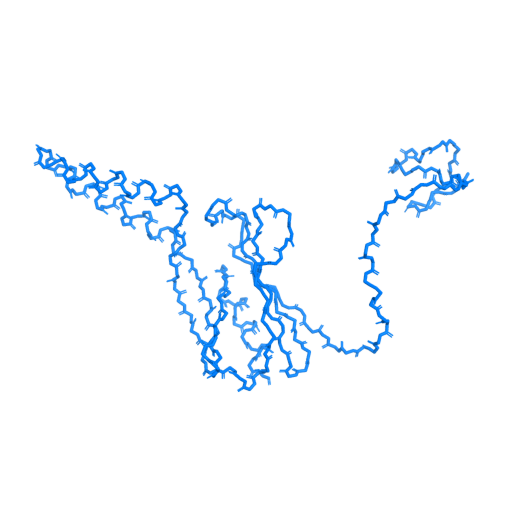O A CA 1
ATOM 659 C C . PRO A 1 88 ? 0.569 13.576 5.026 1.00 70.88 88 PRO A C 1
ATOM 661 O O . PRO A 1 88 ? 0.349 14.717 4.626 1.00 70.88 88 PRO A O 1
ATOM 664 N N . VAL A 1 89 ? 0.586 12.531 4.200 1.00 76.94 89 VAL A N 1
ATOM 665 C CA . VAL A 1 89 ? 0.261 12.618 2.764 1.00 76.94 89 VAL A CA 1
ATOM 666 C C . VAL A 1 89 ? -1.246 12.582 2.552 1.00 76.94 89 VAL A C 1
ATOM 668 O O . VAL A 1 89 ? -1.772 13.228 1.651 1.00 76.94 89 VAL A O 1
ATOM 671 N N . SER A 1 90 ? -1.937 11.797 3.371 1.00 81.62 90 SER A N 1
ATOM 672 C CA . SER A 1 90 ? -3.388 11.670 3.349 1.00 81.62 90 SER A CA 1
ATOM 673 C C . SER A 1 90 ? -3.857 11.108 4.681 1.00 81.62 90 SER A C 1
ATOM 675 O O . SER A 1 90 ? -3.227 10.189 5.206 1.00 81.62 90 SER A O 1
ATOM 677 N N . SER A 1 91 ? -4.980 11.603 5.181 1.00 85.88 91 SER A N 1
ATOM 678 C CA . SER A 1 91 ? -5.702 11.013 6.304 1.00 85.88 91 SER A CA 1
ATOM 679 C C . SER A 1 91 ? -7.149 10.784 5.882 1.00 85.88 91 SER A C 1
ATOM 681 O O . SER A 1 91 ? -7.709 11.602 5.149 1.00 85.88 91 SER A O 1
ATOM 683 N N . LEU A 1 92 ? -7.718 9.649 6.274 1.00 90.56 92 LEU A N 1
ATOM 684 C CA . LEU A 1 92 ? -9.116 9.319 6.038 1.00 90.56 92 LEU A CA 1
ATOM 685 C C . LEU A 1 92 ? -9.705 8.717 7.307 1.00 90.56 92 LEU A C 1
ATOM 687 O O . LEU A 1 92 ? -9.161 7.752 7.840 1.00 90.56 92 LEU A O 1
ATOM 691 N N . ILE A 1 93 ? -10.828 9.277 7.739 1.00 92.75 93 ILE A N 1
ATOM 692 C CA . ILE A 1 93 ? -11.623 8.784 8.861 1.00 92.75 93 ILE A CA 1
ATOM 693 C C . ILE A 1 93 ? -12.827 8.057 8.272 1.00 92.75 93 ILE A C 1
ATOM 695 O O . ILE A 1 93 ? -13.452 8.564 7.337 1.00 92.75 93 ILE A O 1
ATOM 699 N N . PHE A 1 94 ? -13.111 6.858 8.766 1.00 92.75 94 PHE A N 1
ATOM 700 C CA . PHE A 1 94 ? -14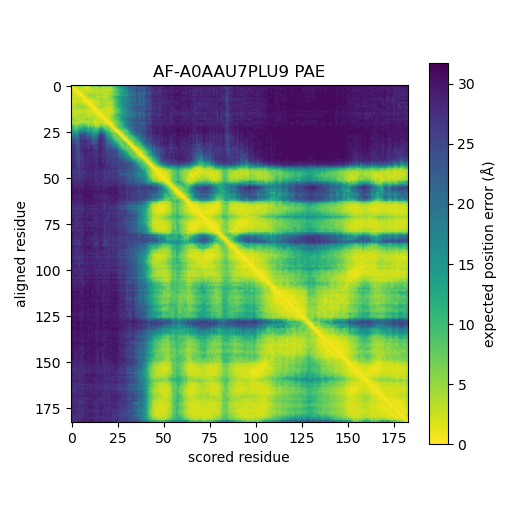.231 6.045 8.304 1.00 92.75 94 PHE A CA 1
ATOM 701 C C . PHE A 1 94 ? -14.724 5.103 9.398 1.00 92.75 94 PHE A C 1
ATOM 703 O O . PHE A 1 94 ? -13.979 4.727 10.303 1.00 92.75 94 PHE A O 1
ATOM 710 N N . ASN A 1 95 ? -15.977 4.672 9.285 1.00 93.38 95 ASN A N 1
ATOM 711 C CA . ASN A 1 95 ? -16.519 3.627 10.151 1.00 93.38 95 ASN A CA 1
ATOM 712 C C . ASN A 1 95 ? -16.206 2.231 9.604 1.00 93.38 95 ASN A C 1
ATOM 714 O O . ASN A 1 95 ? -16.215 2.012 8.391 1.00 93.38 95 ASN A O 1
ATOM 718 N N . LYS A 1 96 ? -16.052 1.232 10.481 1.00 92.38 96 LYS A N 1
ATOM 719 C CA . LYS A 1 96 ? -15.824 -0.169 10.061 1.00 92.38 96 LYS A CA 1
ATOM 720 C C . LYS A 1 96 ? -16.906 -0.688 9.104 1.00 92.38 96 LYS A C 1
ATOM 722 O O . LYS A 1 96 ? -16.617 -1.394 8.143 1.00 92.38 96 LYS A O 1
ATOM 727 N N . GLN A 1 97 ? -18.153 -0.262 9.301 1.00 92.06 97 GLN A N 1
ATOM 728 C CA . GLN A 1 97 ? -19.304 -0.627 8.461 1.00 92.06 97 GLN A CA 1
ATOM 729 C C . GLN A 1 97 ? -19.266 -0.023 7.045 1.00 92.06 97 GLN A C 1
ATOM 731 O O . GLN A 1 97 ? -19.976 -0.493 6.145 1.00 92.06 97 GLN A O 1
ATOM 736 N N . GLU A 1 98 ? -18.463 1.021 6.833 1.00 92.06 98 GLU A N 1
ATOM 737 C CA . GLU A 1 98 ? -18.281 1.673 5.534 1.00 92.06 98 GLU A CA 1
ATOM 738 C C . GLU A 1 98 ? -17.284 0.922 4.651 1.00 92.06 98 GLU A C 1
ATOM 740 O O . GLU A 1 98 ? -17.208 1.204 3.454 1.00 92.06 98 GLU A O 1
ATOM 745 N N . ILE A 1 99 ? -16.559 -0.060 5.198 1.00 93.19 99 ILE A N 1
ATOM 746 C CA . ILE A 1 99 ? -15.682 -0.931 4.418 1.00 93.19 99 ILE A CA 1
ATOM 747 C C . ILE A 1 99 ? -16.546 -1.733 3.435 1.00 93.19 99 ILE A C 1
ATOM 749 O O . ILE A 1 99 ? -17.439 -2.489 3.819 1.00 93.19 99 ILE A O 1
ATOM 753 N N . GLY A 1 100 ? -16.293 -1.542 2.141 1.00 92.12 100 GLY A N 1
ATOM 754 C CA . GLY A 1 100 ? -16.935 -2.295 1.067 1.00 92.12 100 GLY A CA 1
ATOM 755 C C . GLY A 1 100 ? -16.145 -3.550 0.710 1.00 92.12 100 GLY A C 1
ATOM 756 O O . GLY A 1 100 ? -16.702 -4.641 0.644 1.00 92.12 100 GLY A O 1
ATOM 757 N N . SER A 1 101 ? -14.835 -3.407 0.498 1.00 93.62 101 SER A N 1
ATOM 758 C CA . SER A 1 101 ? -13.957 -4.535 0.168 1.00 93.62 101 SER A CA 1
ATOM 759 C C . SER A 1 101 ? -12.511 -4.271 0.567 1.00 93.62 101 SER A C 1
ATOM 761 O O . SER A 1 101 ? -12.043 -3.134 0.477 1.00 93.62 101 SER A O 1
ATOM 763 N N . VAL A 1 102 ? -11.779 -5.335 0.901 1.00 93.44 102 VAL A N 1
ATOM 764 C CA . VAL A 1 102 ? -10.329 -5.291 1.119 1.00 93.44 102 VAL A CA 1
ATOM 765 C C . VAL A 1 102 ? -9.644 -6.232 0.135 1.00 93.44 102 VAL A C 1
ATOM 767 O O . VAL A 1 102 ? -9.984 -7.408 0.050 1.00 93.44 102 VAL A O 1
ATOM 770 N N . VAL A 1 103 ? -8.697 -5.702 -0.641 1.00 94.56 103 VAL A N 1
ATOM 771 C CA . VAL A 1 103 ? -7.982 -6.453 -1.681 1.00 94.56 103 VAL A CA 1
ATOM 772 C C . VAL A 1 103 ? -6.480 -6.382 -1.445 1.00 94.56 103 VAL A C 1
ATOM 774 O O . VAL A 1 103 ? -5.898 -5.296 -1.374 1.00 94.56 103 VAL A O 1
ATOM 777 N N . TYR A 1 104 ? -5.839 -7.547 -1.414 1.00 92.88 104 TYR A N 1
ATOM 778 C CA . TYR A 1 104 ? -4.387 -7.676 -1.365 1.00 92.88 104 TYR A CA 1
ATOM 779 C C . TYR A 1 104 ? -3.835 -7.850 -2.775 1.00 92.88 104 TYR A C 1
ATOM 781 O O . TYR A 1 104 ? -4.209 -8.771 -3.499 1.00 92.88 104 TYR A O 1
ATOM 789 N N . LYS A 1 105 ? -2.932 -6.961 -3.188 1.00 92.00 105 LYS A N 1
ATOM 790 C CA . LYS A 1 105 ? -2.268 -7.075 -4.491 1.00 92.00 105 LYS A CA 1
ATOM 791 C C . LYS A 1 105 ? -0.870 -6.487 -4.471 1.00 92.00 105 LYS A C 1
ATOM 793 O O . LYS A 1 105 ? -0.460 -5.836 -3.515 1.00 92.00 105 LYS A O 1
ATOM 798 N N . LYS A 1 106 ? -0.135 -6.694 -5.562 1.00 86.50 106 LYS A N 1
ATOM 799 C CA . LYS A 1 106 ? 1.134 -6.009 -5.800 1.00 86.50 106 LYS A CA 1
ATOM 800 C C . LYS A 1 106 ? 0.903 -4.762 -6.649 1.00 86.50 106 LYS A C 1
ATOM 802 O O . LYS A 1 106 ? 0.431 -4.876 -7.778 1.00 86.50 106 LYS A O 1
ATOM 807 N N . THR A 1 107 ? 1.251 -3.592 -6.126 1.00 83.31 107 THR A N 1
ATOM 808 C CA . THR A 1 107 ? 1.152 -2.318 -6.853 1.00 83.31 107 THR A CA 1
ATOM 809 C C . THR A 1 107 ? 2.545 -1.855 -7.254 1.00 83.31 107 THR A C 1
ATOM 811 O O . THR A 1 107 ? 3.457 -1.837 -6.427 1.00 83.31 107 THR A O 1
ATOM 814 N N . SER A 1 108 ? 2.724 -1.493 -8.525 1.00 75.12 108 SER A N 1
ATOM 815 C CA . SER A 1 108 ? 3.977 -0.903 -9.001 1.00 75.12 108 SER A CA 1
ATOM 816 C C . SER A 1 108 ? 4.105 0.530 -8.498 1.00 75.12 108 SER A C 1
ATOM 818 O O . SER A 1 108 ? 3.231 1.360 -8.749 1.00 75.12 108 SER A O 1
ATOM 820 N N . LEU A 1 109 ? 5.211 0.824 -7.821 1.00 75.00 109 LEU A N 1
ATOM 821 C CA . LEU A 1 109 ? 5.553 2.164 -7.357 1.00 75.00 109 LEU A CA 1
ATOM 822 C C . LEU A 1 109 ? 6.850 2.604 -8.026 1.00 75.00 109 LEU A C 1
ATOM 824 O O . LEU A 1 109 ? 7.933 2.334 -7.523 1.00 75.00 109 LEU A O 1
ATOM 828 N N . LEU A 1 110 ? 6.705 3.234 -9.190 1.00 72.94 110 LEU A N 1
ATOM 829 C CA . LEU A 1 110 ? 7.827 3.669 -10.017 1.00 72.94 110 LEU A CA 1
ATOM 830 C C . LEU A 1 110 ? 8.325 5.055 -9.608 1.00 72.94 110 LEU A C 1
ATOM 832 O O . LEU A 1 110 ? 7.582 6.045 -9.698 1.00 72.94 110 LEU A O 1
ATOM 836 N N . THR A 1 111 ? 9.606 5.123 -9.257 1.00 73.69 111 THR A N 1
ATOM 837 C CA . THR A 1 111 ? 10.313 6.360 -8.923 1.00 73.69 111 THR A CA 1
ATOM 838 C C . THR A 1 111 ? 10.433 7.279 -10.138 1.00 73.69 111 THR A C 1
ATOM 840 O O . THR A 1 111 ? 10.343 6.836 -11.285 1.00 73.69 111 THR A O 1
ATOM 843 N N . LYS A 1 112 ? 10.676 8.582 -9.919 1.00 78.44 112 LYS A N 1
ATOM 844 C CA . LYS A 1 112 ? 10.996 9.496 -11.033 1.00 78.44 112 LYS A CA 1
ATOM 845 C C . LYS A 1 112 ? 12.206 8.991 -11.832 1.00 78.44 112 LYS A C 1
ATOM 847 O O . LYS A 1 112 ? 12.171 9.040 -13.055 1.00 78.44 112 LYS A O 1
ATOM 852 N N . LEU A 1 113 ? 13.225 8.465 -11.149 1.00 79.44 113 LEU A N 1
ATOM 853 C CA . LEU A 1 113 ? 14.431 7.927 -11.777 1.00 79.44 113 LEU A CA 1
ATOM 854 C C . LEU A 1 113 ? 14.134 6.672 -12.610 1.00 79.44 113 LEU A C 1
ATOM 856 O O . LEU A 1 113 ? 14.531 6.609 -13.765 1.00 79.44 113 LEU A O 1
ATOM 860 N N . GLU A 1 114 ? 13.384 5.714 -12.066 1.00 81.25 114 GLU A N 1
ATOM 861 C CA . GLU A 1 114 ? 12.978 4.491 -12.777 1.00 81.25 114 GLU A CA 1
ATOM 862 C C . GLU A 1 114 ? 12.107 4.819 -13.996 1.00 81.25 114 GLU A C 1
ATOM 864 O O . GLU A 1 114 ? 12.274 4.211 -15.048 1.00 81.25 114 GLU A O 1
ATOM 869 N N . LYS A 1 115 ? 11.216 5.818 -13.906 1.00 84.62 115 LYS A N 1
ATOM 870 C CA . LYS A 1 115 ? 10.444 6.296 -15.068 1.00 84.62 115 LYS A CA 1
ATOM 871 C C . LYS A 1 115 ? 11.354 6.832 -16.172 1.00 84.62 115 LYS A C 1
ATOM 873 O O . LYS A 1 115 ? 11.133 6.519 -17.338 1.00 84.62 115 LYS A O 1
ATOM 878 N N . VAL A 1 116 ? 12.379 7.606 -15.808 1.00 86.75 116 VAL A N 1
ATOM 879 C CA . VAL A 1 116 ? 13.380 8.118 -16.759 1.00 86.75 116 VAL A CA 1
ATOM 880 C C . VAL A 1 116 ? 14.213 6.975 -17.346 1.00 86.75 116 VAL A C 1
ATOM 882 O O . VAL A 1 116 ? 14.429 6.953 -18.554 1.00 86.75 116 VAL A O 1
ATOM 885 N N . GLN A 1 117 ? 14.625 5.996 -16.535 1.00 85.75 117 GLN A N 1
ATOM 886 C CA . GLN A 1 117 ? 15.353 4.812 -17.004 1.00 85.75 117 GLN A CA 1
ATOM 887 C C . GLN A 1 117 ? 14.524 3.989 -17.993 1.00 85.75 117 GLN A C 1
ATOM 889 O O . GLN A 1 117 ? 15.031 3.627 -19.050 1.00 85.75 117 GL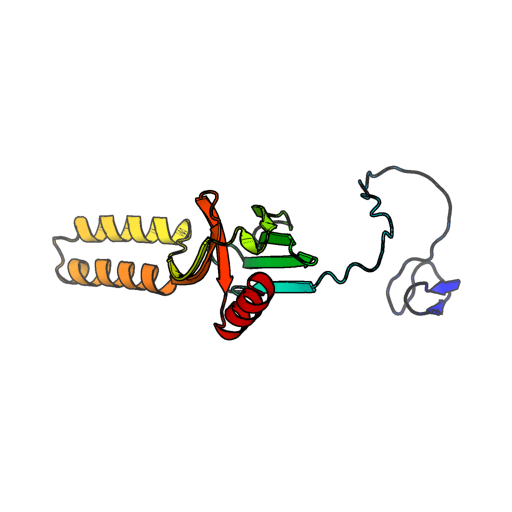N A O 1
ATOM 894 N N . ILE A 1 118 ? 13.246 3.741 -17.697 1.00 87.56 118 ILE A N 1
ATOM 895 C CA . ILE A 1 118 ? 12.330 3.035 -18.603 1.00 87.56 118 ILE A CA 1
ATOM 896 C C . ILE A 1 118 ? 12.148 3.819 -19.905 1.00 87.56 118 ILE A C 1
ATOM 898 O O . ILE A 1 118 ? 12.212 3.225 -20.978 1.00 87.56 118 ILE A O 1
ATOM 902 N N . ALA A 1 119 ? 11.968 5.142 -19.832 1.00 88.56 119 ALA A N 1
ATOM 903 C CA . ALA A 1 119 ? 11.857 5.983 -21.021 1.00 88.56 119 ALA A CA 1
ATOM 904 C C . ALA A 1 119 ? 13.134 5.909 -21.878 1.00 88.56 119 ALA A C 1
ATOM 906 O O . ALA A 1 119 ? 13.049 5.625 -23.071 1.00 88.56 119 ALA A O 1
ATOM 907 N N . GLY A 1 120 ? 14.313 6.064 -21.269 1.00 87.25 120 GLY A N 1
ATOM 908 C CA . GLY A 1 120 ? 15.597 5.935 -21.960 1.00 87.25 120 GLY A CA 1
ATOM 909 C C . GLY A 1 120 ? 15.783 4.562 -22.608 1.00 87.25 120 GLY A C 1
ATOM 910 O O . GLY A 1 120 ? 16.091 4.489 -23.794 1.00 87.25 120 GLY A O 1
ATOM 911 N N . LEU A 1 121 ? 15.514 3.483 -21.864 1.00 86.69 121 LEU A N 1
ATOM 912 C CA . LEU A 1 121 ? 15.578 2.107 -22.371 1.00 86.69 121 LEU A CA 1
ATOM 913 C C . LEU A 1 121 ? 14.592 1.861 -23.515 1.00 86.69 121 LEU A C 1
ATOM 915 O O . LEU A 1 121 ? 14.921 1.161 -24.469 1.00 86.69 121 LEU A O 1
ATOM 919 N N . SER A 1 122 ? 13.390 2.435 -23.455 1.00 86.31 122 SER A N 1
ATOM 920 C CA . SER A 1 122 ? 12.412 2.298 -24.536 1.00 86.31 122 SER A CA 1
ATOM 921 C C . SER A 1 122 ? 12.902 2.960 -25.827 1.00 86.31 122 SER A C 1
ATOM 923 O O . SER A 1 122 ? 12.846 2.344 -26.889 1.00 86.31 122 SER A O 1
ATOM 925 N N . VAL A 1 123 ? 13.476 4.165 -25.732 1.00 87.19 123 VAL A N 1
ATOM 926 C CA . VAL A 1 123 ? 14.025 4.896 -26.882 1.00 87.19 123 VAL A CA 1
ATOM 927 C C . VAL A 1 123 ? 15.223 4.157 -27.475 1.00 87.19 123 VAL A C 1
ATOM 929 O O . VAL A 1 123 ? 15.287 3.980 -28.689 1.00 87.19 123 VAL A O 1
ATOM 932 N N . THR A 1 124 ? 16.148 3.667 -26.644 1.00 82.69 124 THR A N 1
ATOM 933 C CA . THR A 1 124 ? 17.312 2.913 -27.133 1.00 82.69 124 THR A CA 1
ATOM 934 C C . THR A 1 124 ? 16.927 1.571 -27.743 1.00 82.69 124 THR A C 1
ATOM 936 O O . THR A 1 124 ? 17.532 1.175 -28.732 1.00 82.69 124 THR A O 1
ATOM 939 N N . THR A 1 125 ? 15.900 0.893 -27.222 1.00 83.31 125 THR A N 1
ATOM 940 C CA . THR A 1 125 ? 15.377 -0.349 -27.819 1.00 83.31 125 THR A CA 1
ATOM 941 C C . THR A 1 125 ? 14.763 -0.082 -29.195 1.00 83.31 125 THR A C 1
ATOM 943 O O . THR A 1 125 ? 15.010 -0.837 -30.130 1.00 83.31 125 THR A O 1
ATOM 946 N N . LEU A 1 126 ? 14.003 1.011 -29.342 1.00 81.75 126 LEU A N 1
ATOM 947 C CA . LEU A 1 126 ? 13.376 1.394 -30.612 1.00 81.75 126 LEU A CA 1
ATOM 948 C C . LEU A 1 126 ? 14.406 1.832 -31.667 1.00 81.75 126 LEU A C 1
ATOM 950 O O . LEU A 1 126 ? 14.289 1.450 -32.828 1.00 81.75 126 LEU A O 1
ATOM 954 N N . LEU A 1 127 ? 15.431 2.594 -31.269 1.00 79.56 127 LEU A N 1
ATOM 955 C CA . LEU A 1 127 ? 16.523 3.023 -32.157 1.00 79.56 127 LEU A CA 1
ATOM 956 C C . LEU A 1 127 ? 17.531 1.896 -32.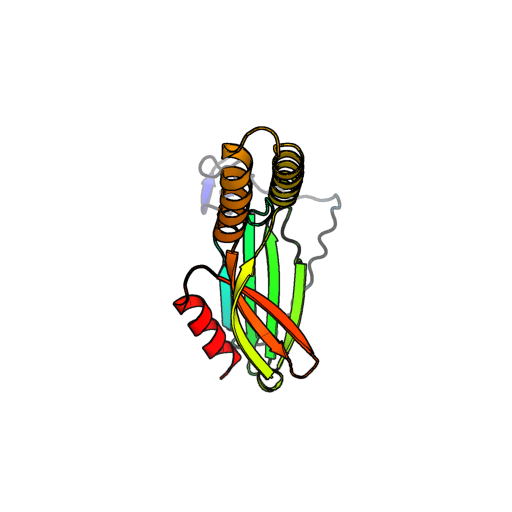445 1.00 79.56 127 LEU A C 1
ATOM 958 O O . LEU A 1 127 ? 18.188 1.894 -33.483 1.00 79.56 127 LEU A O 1
ATOM 962 N N . GLY A 1 128 ? 17.645 0.925 -31.538 1.00 65.94 128 GLY A N 1
ATOM 963 C CA . GLY A 1 128 ? 18.568 -0.208 -31.589 1.00 65.94 128 GLY A CA 1
ATOM 964 C C . GLY A 1 128 ? 18.188 -1.315 -32.572 1.00 65.94 128 GLY A C 1
ATOM 965 O O . GLY A 1 128 ? 18.794 -2.382 -32.517 1.00 65.94 128 GLY A O 1
ATOM 966 N N . PHE A 1 129 ? 17.246 -1.073 -33.493 1.00 58.97 129 PHE A N 1
ATOM 967 C CA . PHE A 1 129 ? 16.807 -2.014 -34.539 1.00 58.97 129 PHE A CA 1
ATOM 968 C C . PHE A 1 129 ? 17.964 -2.599 -35.380 1.00 58.97 129 PHE A C 1
ATOM 970 O O . PHE A 1 129 ? 17.804 -3.622 -36.038 1.00 58.97 129 PHE A O 1
ATOM 977 N N . VAL A 1 130 ? 19.143 -1.969 -35.332 1.00 60.38 130 VAL A N 1
ATOM 978 C CA . VAL A 1 130 ? 20.375 -2.364 -36.031 1.00 60.38 130 VAL A CA 1
ATOM 979 C C . VAL A 1 130 ? 21.180 -3.445 -35.279 1.00 60.38 130 VAL A C 1
ATOM 981 O O . VAL A 1 130 ? 22.002 -4.123 -35.888 1.00 60.38 130 VAL A O 1
ATOM 984 N N . ILE A 1 131 ? 20.955 -3.653 -33.973 1.00 65.19 131 ILE A N 1
ATOM 985 C CA . ILE A 1 131 ? 21.717 -4.597 -33.133 1.00 65.19 131 ILE A CA 1
ATOM 986 C C . ILE A 1 131 ? 20.739 -5.578 -32.453 1.00 65.19 131 ILE A C 1
ATOM 988 O O . ILE A 1 131 ? 20.150 -5.242 -31.422 1.00 65.19 131 ILE A O 1
ATOM 992 N N . PRO A 1 132 ? 20.581 -6.813 -32.974 1.00 69.00 132 PRO A N 1
ATOM 993 C CA . PRO A 1 132 ? 19.591 -7.788 -32.497 1.00 69.00 132 PRO A CA 1
ATOM 994 C C . PRO A 1 132 ? 19.587 -8.060 -30.976 1.00 69.00 132 PRO A C 1
ATOM 996 O O . PRO A 1 132 ? 18.500 -8.199 -30.412 1.00 69.00 132 PRO A O 1
ATOM 999 N N . PRO A 1 133 ? 20.735 -8.076 -30.262 1.00 73.00 133 PRO A N 1
ATOM 1000 C CA . PRO A 1 133 ? 20.750 -8.208 -28.801 1.00 73.00 133 PRO A CA 1
ATOM 1001 C C . PRO A 1 133 ? 19.963 -7.127 -28.040 1.00 73.00 133 PRO A C 1
ATOM 1003 O O . PRO A 1 133 ? 19.363 -7.421 -27.005 1.00 73.00 133 PRO A O 1
ATOM 1006 N N . LEU A 1 134 ? 19.926 -5.882 -28.534 1.00 68.88 134 LEU A N 1
ATOM 1007 C CA . LEU A 1 134 ? 19.271 -4.769 -27.832 1.00 68.88 134 LEU A CA 1
ATOM 1008 C C . LEU A 1 134 ? 17.743 -4.914 -27.799 1.00 68.88 134 LEU A C 1
ATOM 1010 O O . LEU A 1 134 ? 17.121 -4.490 -26.824 1.00 68.88 134 LEU A O 1
ATOM 1014 N N . LEU A 1 135 ? 17.153 -5.582 -28.797 1.00 72.31 135 LEU A N 1
ATOM 1015 C CA . LEU A 1 135 ? 15.711 -5.851 -28.860 1.00 72.31 135 LEU A CA 1
ATOM 1016 C C . LEU A 1 135 ? 15.228 -6.812 -27.765 1.00 72.31 135 LEU A C 1
ATOM 1018 O O . LEU A 1 135 ? 14.054 -6.785 -27.412 1.00 72.31 135 LEU A O 1
ATOM 1022 N N . ILE A 1 136 ? 16.117 -7.639 -27.207 1.00 78.44 136 ILE A N 1
ATOM 1023 C CA . ILE A 1 136 ? 15.784 -8.585 -26.130 1.00 78.44 136 ILE A CA 1
ATOM 1024 C C . ILE A 1 136 ? 16.186 -8.007 -24.767 1.00 78.44 136 ILE A C 1
ATOM 1026 O O . ILE A 1 136 ? 15.417 -8.071 -23.806 1.00 78.44 136 ILE A O 1
ATOM 1030 N N . VAL A 1 137 ? 17.374 -7.402 -24.679 1.00 83.94 137 VAL A N 1
ATOM 1031 C CA . VAL A 1 137 ? 17.923 -6.889 -23.414 1.00 83.94 137 VAL A CA 1
ATOM 1032 C C . VAL A 1 137 ? 17.127 -5.691 -22.888 1.00 83.94 137 VAL A C 1
ATOM 1034 O O . VAL A 1 137 ? 16.874 -5.614 -21.686 1.00 83.94 137 VAL A O 1
ATOM 1037 N N . GLY A 1 138 ? 16.685 -4.783 -23.764 1.00 84.25 138 GLY A N 1
ATOM 1038 C CA . GLY A 1 138 ? 15.906 -3.606 -23.371 1.00 84.25 138 GLY A CA 1
ATOM 1039 C C . GLY A 1 138 ? 14.581 -3.956 -22.677 1.00 84.25 138 GLY A C 1
ATOM 1040 O O . GLY A 1 138 ? 14.379 -3.561 -21.524 1.00 84.25 138 GLY A O 1
ATOM 1041 N N . PRO A 1 139 ? 13.695 -4.751 -23.307 1.00 86.75 139 PRO A N 1
ATOM 1042 C CA . PRO A 1 139 ? 12.446 -5.189 -22.687 1.00 86.75 139 PRO A CA 1
ATOM 1043 C C . PRO A 1 139 ? 12.658 -6.010 -21.412 1.00 86.75 139 PRO A C 1
ATOM 1045 O O . PRO A 1 139 ? 11.919 -5.822 -20.444 1.00 86.75 139 PRO A O 1
ATOM 1048 N N . ALA A 1 140 ? 13.681 -6.872 -21.369 1.00 87.31 140 ALA A N 1
ATOM 1049 C CA . ALA A 1 140 ? 14.015 -7.642 -20.171 1.00 87.31 140 ALA A CA 1
ATOM 1050 C C . ALA A 1 140 ? 14.431 -6.734 -18.998 1.00 87.31 140 ALA A C 1
ATOM 1052 O O . ALA A 1 140 ? 13.957 -6.923 -17.876 1.00 87.31 140 ALA A O 1
ATOM 1053 N N . ALA A 1 141 ? 15.250 -5.709 -19.256 1.00 86.62 141 ALA A N 1
ATOM 1054 C CA . ALA A 1 141 ? 15.638 -4.724 -18.249 1.00 86.62 141 ALA A CA 1
ATOM 1055 C C . ALA A 1 141 ? 14.429 -3.915 -17.746 1.00 86.62 141 ALA A C 1
ATOM 1057 O O . ALA A 1 141 ? 14.262 -3.748 -16.537 1.00 86.62 141 ALA A O 1
ATOM 1058 N N . ILE A 1 142 ? 13.540 -3.478 -18.647 1.00 86.88 142 ILE A N 1
ATOM 1059 C CA . ILE A 1 142 ? 12.294 -2.788 -18.273 1.00 86.88 142 ILE A CA 1
ATOM 1060 C C . ILE A 1 142 ? 11.410 -3.695 -17.402 1.00 86.88 142 ILE A C 1
ATOM 1062 O O . ILE A 1 142 ? 10.907 -3.255 -16.365 1.00 86.88 142 ILE A O 1
ATOM 1066 N N . ALA A 1 143 ? 11.242 -4.965 -17.784 1.00 87.00 143 ALA A N 1
ATOM 1067 C CA . ALA A 1 143 ? 10.452 -5.929 -17.025 1.00 87.00 143 ALA A CA 1
ATOM 1068 C C . ALA A 1 143 ? 11.023 -6.155 -15.616 1.00 87.00 143 ALA A C 1
ATOM 1070 O O . ALA A 1 143 ? 10.261 -6.182 -14.646 1.00 87.00 143 ALA A O 1
ATOM 1071 N N . LEU A 1 144 ? 12.350 -6.255 -15.492 1.00 86.00 144 LEU A N 1
ATOM 1072 C CA . LEU A 1 144 ? 13.031 -6.399 -14.208 1.00 86.00 144 LEU A CA 1
ATOM 1073 C C . LEU A 1 144 ? 12.811 -5.173 -13.312 1.00 86.00 144 LEU A C 1
ATOM 1075 O O . LEU A 1 144 ? 12.429 -5.337 -12.151 1.00 86.00 144 LEU A O 1
ATOM 1079 N N . ILE A 1 145 ? 12.974 -3.958 -13.852 1.00 83.88 145 ILE A N 1
ATOM 1080 C CA . ILE A 1 145 ? 12.705 -2.711 -13.118 1.00 83.88 145 ILE A CA 1
ATOM 1081 C C . ILE A 1 145 ? 11.270 -2.746 -12.585 1.00 83.88 145 ILE A C 1
ATOM 1083 O O . ILE A 1 145 ? 11.063 -2.741 -11.375 1.00 83.88 145 ILE A O 1
ATOM 1087 N N . VAL A 1 146 ? 10.275 -2.929 -13.460 1.00 82.44 146 VAL A N 1
ATOM 1088 C CA . VAL A 1 146 ? 8.858 -2.959 -13.061 1.00 82.44 146 VAL A CA 1
ATOM 1089 C C . VAL A 1 146 ? 8.571 -4.042 -12.016 1.00 82.44 146 VAL A C 1
ATOM 1091 O O . VAL A 1 146 ? 7.784 -3.809 -11.097 1.00 82.44 146 VAL A O 1
ATOM 1094 N N . PHE A 1 147 ? 9.181 -5.222 -12.136 1.00 81.31 147 PHE A N 1
ATOM 1095 C CA . PHE A 1 147 ? 8.986 -6.317 -11.189 1.00 81.31 147 PHE A CA 1
ATOM 1096 C C . PHE A 1 147 ? 9.536 -5.984 -9.797 1.00 81.31 147 PHE A C 1
ATOM 1098 O O . PHE A 1 147 ? 8.851 -6.209 -8.800 1.00 81.31 147 PHE A O 1
ATOM 1105 N N . THR A 1 148 ? 10.734 -5.403 -9.717 1.00 77.81 148 THR A N 1
ATOM 1106 C CA . THR A 1 148 ? 11.364 -5.024 -8.437 1.00 77.81 148 THR A CA 1
ATOM 1107 C C . THR A 1 148 ? 10.666 -3.839 -7.749 1.00 77.81 148 THR A C 1
ATOM 1109 O O . THR A 1 148 ? 10.623 -3.765 -6.510 1.00 77.81 148 THR A O 1
ATOM 1112 N N . SER A 1 149 ? 10.018 -2.964 -8.528 1.00 75.00 149 SER A N 1
ATOM 1113 C CA . SER A 1 149 ? 9.215 -1.843 -8.019 1.00 75.00 149 SER A CA 1
ATOM 1114 C C . SER A 1 149 ? 7.809 -2.255 -7.542 1.00 75.00 149 SER A C 1
ATOM 1116 O O . SER A 1 149 ? 7.089 -1.433 -6.970 1.00 75.00 149 SER A O 1
ATOM 1118 N N . ARG A 1 150 ? 7.376 -3.510 -7.748 1.00 80.44 150 ARG A N 1
ATOM 1119 C CA . ARG A 1 150 ? 6.086 -4.011 -7.238 1.00 80.44 150 ARG A CA 1
ATOM 1120 C C . ARG A 1 150 ? 6.156 -4.259 -5.733 1.00 80.44 150 ARG A C 1
ATOM 1122 O O . ARG A 1 150 ? 6.906 -5.119 -5.274 1.00 80.44 150 ARG A O 1
ATOM 1129 N N . LYS A 1 151 ? 5.321 -3.561 -4.962 1.00 81.81 151 LYS A N 1
ATOM 1130 C CA . LYS A 1 151 ? 5.215 -3.721 -3.502 1.00 81.81 151 LYS A CA 1
ATOM 1131 C C . LYS A 1 151 ? 3.879 -4.333 -3.115 1.00 81.81 151 LYS A C 1
ATOM 1133 O O . LYS A 1 151 ? 2.889 -4.130 -3.817 1.00 81.81 151 LYS A O 1
ATOM 1138 N N . LYS A 1 152 ? 3.851 -5.094 -2.019 1.00 88.12 152 LYS A N 1
ATOM 1139 C CA . LYS A 1 152 ? 2.594 -5.614 -1.477 1.00 88.12 152 LYS A CA 1
ATOM 1140 C C . LYS A 1 152 ? 1.762 -4.444 -0.945 1.00 88.12 152 LYS A C 1
ATOM 1142 O O . LYS A 1 152 ? 2.289 -3.515 -0.333 1.00 88.12 152 LYS A O 1
ATOM 1147 N N . THR A 1 153 ? 0.475 -4.458 -1.255 1.00 89.81 153 THR A N 1
ATOM 1148 C CA . THR A 1 153 ? -0.458 -3.378 -0.944 1.00 89.81 153 THR A CA 1
ATOM 1149 C C . THR A 1 153 ? -1.786 -3.973 -0.511 1.00 89.81 153 THR A C 1
ATOM 1151 O O . THR A 1 153 ? -2.310 -4.877 -1.163 1.00 89.81 153 THR A O 1
ATOM 1154 N N . MET A 1 154 ? -2.325 -3.441 0.578 1.00 92.94 154 MET A N 1
ATOM 1155 C CA . MET A 1 154 ? -3.675 -3.676 1.057 1.00 92.94 154 MET A CA 1
ATOM 1156 C C . MET A 1 154 ? -4.503 -2.469 0.633 1.00 92.94 154 MET A C 1
ATOM 1158 O O . MET A 1 154 ? -4.179 -1.331 0.982 1.00 92.94 154 MET A O 1
ATOM 1162 N N . ILE A 1 155 ? -5.527 -2.711 -0.177 1.00 93.06 155 ILE A N 1
ATOM 1163 C CA . ILE A 1 155 ? -6.436 -1.673 -0.651 1.00 93.06 155 ILE A CA 1
ATOM 1164 C C . ILE A 1 155 ? -7.755 -1.844 0.072 1.00 93.06 155 ILE A C 1
ATOM 1166 O O . ILE A 1 155 ? -8.437 -2.845 -0.137 1.00 93.06 155 ILE A O 1
ATOM 1170 N N . ILE A 1 156 ? -8.093 -0.863 0.900 1.00 93.44 156 ILE A N 1
ATOM 1171 C CA . ILE A 1 156 ? -9.370 -0.787 1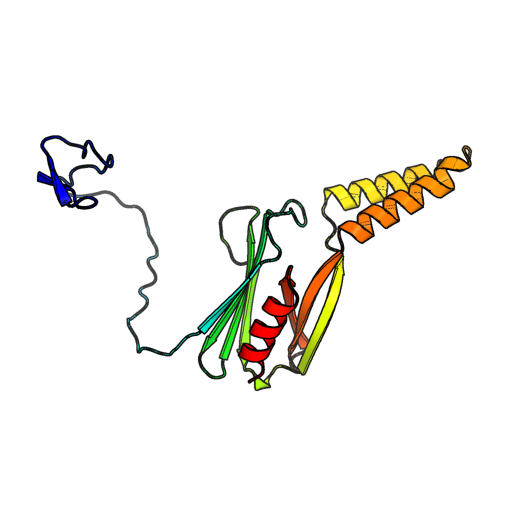.602 1.00 93.44 156 ILE A CA 1
ATOM 1172 C C . ILE A 1 156 ? -10.251 0.155 0.793 1.00 93.44 156 ILE A C 1
ATOM 1174 O O . ILE A 1 156 ? -9.956 1.346 0.700 1.00 93.44 156 ILE A O 1
ATOM 1178 N N . SER A 1 157 ? -11.294 -0.381 0.171 1.00 94.12 157 SER A N 1
ATOM 1179 C CA . SER A 1 157 ? -12.284 0.393 -0.576 1.00 94.12 157 SER A CA 1
ATOM 1180 C C . SER A 1 157 ? -13.519 0.597 0.285 1.00 94.12 157 SER A C 1
ATOM 1182 O O . SER A 1 157 ? -14.107 -0.374 0.769 1.00 94.12 157 SER A O 1
ATOM 1184 N N . LEU A 1 158 ? -13.912 1.854 0.459 1.00 94.50 158 LEU A N 1
ATOM 1185 C CA . LEU A 1 158 ? -15.127 2.226 1.168 1.00 94.50 158 LEU A CA 1
ATOM 1186 C C . LEU A 1 158 ? -16.328 2.209 0.219 1.00 94.50 158 LEU A C 1
ATOM 1188 O O . LEU A 1 158 ? -16.191 2.399 -0.991 1.00 94.50 158 LEU A O 1
ATOM 1192 N N . LYS A 1 159 ? -17.526 2.030 0.778 1.00 93.81 159 LYS A N 1
ATOM 1193 C CA . LYS A 1 159 ? -18.801 2.082 0.041 1.00 93.81 159 LYS A CA 1
ATOM 1194 C C . LYS A 1 159 ? -19.041 3.436 -0.635 1.00 93.81 159 LYS A C 1
ATOM 1196 O O . LYS A 1 159 ? -19.727 3.493 -1.647 1.00 93.81 159 LYS A O 1
ATOM 1201 N N . SER A 1 160 ? -18.437 4.504 -0.116 1.00 90.75 160 SER A N 1
ATOM 1202 C CA . SER A 1 160 ? -18.449 5.846 -0.712 1.00 90.75 160 SER A CA 1
ATOM 1203 C C . SER A 1 160 ? -17.618 5.963 -1.999 1.00 90.75 160 SER A C 1
ATOM 1205 O O . SER A 1 160 ? -17.677 6.988 -2.673 1.00 90.75 160 SER A O 1
ATOM 1207 N N . GLY A 1 161 ? -16.831 4.939 -2.348 1.00 89.88 161 GLY A N 1
ATOM 1208 C CA . GLY A 1 161 ? -15.944 4.9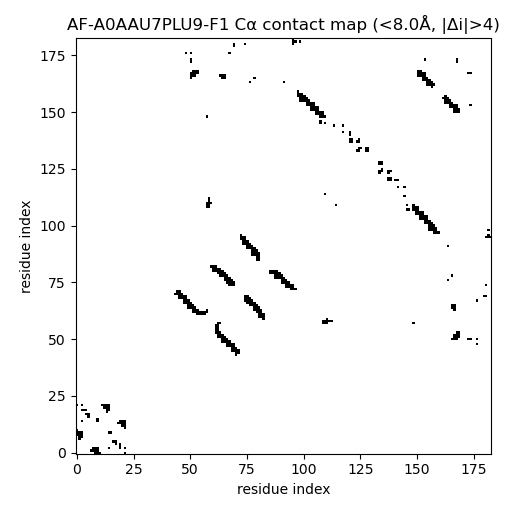30 -3.514 1.00 89.88 161 GLY A CA 1
ATOM 1209 C C . GLY A 1 161 ? -14.530 5.448 -3.236 1.00 89.88 161 GLY A C 1
ATOM 1210 O O . GLY A 1 161 ? -13.656 5.326 -4.097 1.00 89.88 161 GLY A O 1
ATOM 1211 N N . THR A 1 162 ? -14.255 5.980 -2.041 1.00 91.69 162 THR A N 1
ATOM 1212 C CA . THR A 1 162 ? -12.887 6.322 -1.628 1.00 91.69 162 THR A CA 1
ATOM 1213 C C . THR A 1 162 ? -12.093 5.060 -1.284 1.00 91.69 162 THR A C 1
ATOM 1215 O O . THR A 1 162 ? -12.648 4.011 -0.948 1.00 91.69 162 THR A O 1
ATOM 1218 N N . SER A 1 163 ? -10.765 5.123 -1.416 1.00 90.69 163 SER A N 1
ATOM 1219 C CA . SER A 1 163 ? -9.906 3.979 -1.100 1.00 90.69 163 SER A CA 1
ATOM 1220 C C . SER A 1 163 ? -8.614 4.395 -0.417 1.00 90.69 163 SER A C 1
ATOM 1222 O O . SER A 1 163 ? -8.017 5.416 -0.764 1.00 90.69 163 SER A O 1
ATOM 1224 N N . ILE A 1 164 ? -8.163 3.562 0.515 1.00 90.19 164 ILE A N 1
ATOM 1225 C CA . ILE A 1 164 ? -6.889 3.700 1.217 1.00 90.19 164 ILE A CA 1
ATOM 1226 C C . ILE A 1 164 ? -5.946 2.618 0.706 1.00 90.19 164 ILE A C 1
ATOM 1228 O O . ILE A 1 164 ? -6.316 1.448 0.606 1.00 90.19 164 ILE A O 1
ATOM 1232 N N . LYS A 1 165 ? -4.710 3.007 0.392 1.00 89.88 165 LYS A N 1
ATOM 1233 C CA . LYS A 1 165 ? -3.644 2.087 -0.019 1.00 89.88 165 LYS A CA 1
ATOM 1234 C C . LYS A 1 165 ? -2.600 2.017 1.087 1.00 89.88 165 LYS A C 1
ATOM 1236 O O . LYS A 1 165 ? -1.796 2.935 1.217 1.00 89.88 165 LYS A O 1
ATOM 1241 N N . ALA A 1 166 ? -2.600 0.925 1.840 1.00 89.12 166 ALA A N 1
ATOM 1242 C CA . ALA A 1 166 ? -1.581 0.642 2.841 1.00 89.12 166 ALA A CA 1
ATOM 1243 C C . ALA A 1 166 ? -0.534 -0.317 2.265 1.00 89.12 166 ALA A C 1
ATOM 1245 O O . ALA A 1 166 ? -0.873 -1.358 1.702 1.00 89.12 166 ALA A O 1
ATOM 1246 N N . TYR A 1 167 ? 0.743 0.032 2.380 1.00 88.12 167 TYR A N 1
ATOM 1247 C CA . TYR A 1 167 ? 1.850 -0.802 1.907 1.00 88.12 167 TYR A CA 1
ATOM 1248 C C . TYR A 1 167 ? 2.469 -1.552 3.083 1.00 88.12 167 TYR A C 1
ATOM 1250 O O . TYR A 1 167 ? 2.598 -0.994 4.170 1.00 88.12 167 TYR A O 1
ATOM 1258 N N . TYR A 1 168 ? 2.872 -2.800 2.857 1.00 86.94 168 TYR A N 1
ATOM 1259 C CA . TYR A 1 168 ? 3.392 -3.678 3.906 1.00 86.94 168 TYR A CA 1
ATOM 1260 C C . TYR A 1 168 ? 4.475 -4.620 3.365 1.00 86.94 168 TYR A C 1
ATOM 1262 O O . TYR A 1 168 ? 4.571 -4.844 2.152 1.00 86.94 168 TYR A O 1
ATOM 1270 N N . MET A 1 169 ? 5.297 -5.1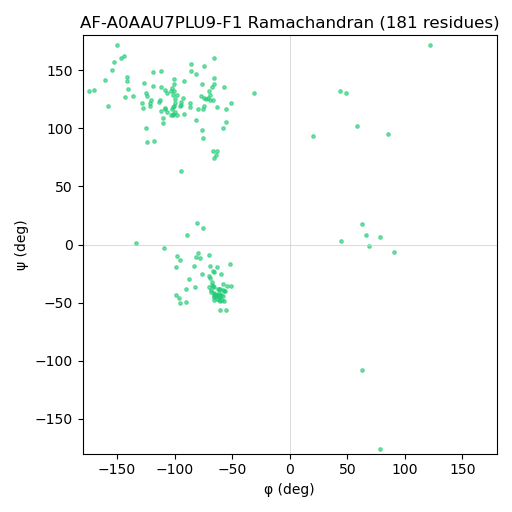66 4.263 1.00 83.19 169 MET A N 1
ATOM 1271 C CA . MET A 1 169 ? 6.313 -6.177 3.934 1.00 83.19 169 MET A CA 1
ATOM 1272 C C . MET A 1 169 ? 5.788 -7.594 4.187 1.00 83.19 169 MET A C 1
ATOM 1274 O O . MET A 1 169 ? 5.826 -8.463 3.301 1.00 83.19 169 MET A O 1
ATOM 1278 N N . GLU A 1 170 ? 5.242 -7.804 5.381 1.00 85.81 170 GLU A N 1
ATOM 1279 C CA . GLU A 1 170 ? 4.785 -9.098 5.875 1.00 85.81 170 GLU A CA 1
ATOM 1280 C C . GLU A 1 170 ? 3.262 -9.200 5.791 1.00 85.81 170 GLU A C 1
ATOM 1282 O O . GLU A 1 170 ? 2.543 -8.255 6.106 1.00 85.81 170 GLU A O 1
ATOM 1287 N N . GLN A 1 171 ? 2.765 -10.337 5.295 1.00 87.25 171 GLN A N 1
ATOM 1288 C CA . GLN A 1 171 ? 1.320 -10.542 5.133 1.00 87.25 171 GLN A CA 1
ATOM 1289 C C . GLN A 1 171 ? 0.619 -10.587 6.496 1.00 87.25 171 GLN A C 1
ATOM 1291 O O . GLN A 1 171 ? -0.463 -10.034 6.641 1.00 87.25 171 GLN A O 1
ATOM 1296 N N . GLU A 1 172 ? 1.273 -11.180 7.495 1.00 89.25 172 GLU A N 1
ATOM 1297 C CA . GLU A 1 172 ? 0.748 -11.322 8.851 1.00 89.25 172 GLU A CA 1
ATOM 1298 C C . GLU A 1 172 ? 0.434 -9.968 9.501 1.00 89.25 172 GLU A C 1
ATOM 1300 O O . GLU A 1 172 ? -0.653 -9.792 10.046 1.00 89.25 172 GLU A O 1
ATOM 1305 N N . GLU A 1 173 ? 1.314 -8.970 9.356 1.00 88.12 173 GLU A N 1
ATOM 1306 C CA . GLU A 1 173 ? 1.054 -7.605 9.835 1.00 88.12 173 GLU A CA 1
ATOM 1307 C C . GLU A 1 173 ? -0.215 -7.016 9.199 1.00 88.12 173 GLU A C 1
ATOM 1309 O O . GLU A 1 173 ? -1.052 -6.424 9.884 1.00 88.12 173 GLU A O 1
ATOM 1314 N N . ALA A 1 174 ? -0.380 -7.188 7.883 1.00 89.25 174 ALA A N 1
ATOM 1315 C CA . ALA A 1 174 ? -1.542 -6.684 7.156 1.00 89.25 174 ALA A CA 1
ATOM 1316 C C . ALA A 1 174 ? -2.837 -7.397 7.572 1.00 89.25 174 ALA A C 1
ATOM 1318 O O . ALA A 1 174 ? -3.886 -6.758 7.663 1.00 89.25 174 ALA A O 1
ATOM 1319 N N . ASP A 1 175 ? -2.765 -8.694 7.861 1.00 90.25 175 ASP A N 1
ATOM 1320 C CA . ASP A 1 175 ? -3.902 -9.486 8.324 1.00 90.25 175 ASP A CA 1
ATOM 1321 C C . ASP A 1 175 ? -4.311 -9.104 9.757 1.00 90.25 175 ASP A C 1
ATOM 1323 O O . ASP A 1 175 ? -5.506 -9.045 10.057 1.00 90.25 175 ASP A O 1
ATOM 1327 N N . ILE A 1 176 ? -3.348 -8.786 10.634 1.00 89.75 176 ILE A N 1
ATOM 1328 C CA . ILE A 1 176 ? -3.613 -8.258 11.985 1.00 89.75 176 ILE A CA 1
ATOM 1329 C C . ILE A 1 176 ? -4.365 -6.928 11.896 1.00 89.75 176 ILE A C 1
ATOM 1331 O O . ILE A 1 176 ? -5.387 -6.754 12.562 1.00 89.75 176 ILE A O 1
ATOM 1335 N N . VAL A 1 177 ? -3.897 -6.007 11.048 1.00 90.88 177 VAL A N 1
ATOM 1336 C CA . VAL A 1 177 ? -4.575 -4.718 10.851 1.00 90.88 177 VAL A CA 1
ATOM 1337 C C . VAL A 1 177 ? -5.963 -4.911 10.260 1.00 90.88 177 VAL A C 1
ATOM 1339 O O . VAL A 1 177 ? -6.907 -4.301 10.753 1.00 90.88 177 VAL A O 1
ATOM 1342 N N . TYR A 1 178 ? -6.111 -5.776 9.253 1.00 91.81 178 TYR A N 1
ATOM 1343 C CA . TYR A 1 178 ? -7.416 -6.058 8.660 1.00 91.81 178 TYR A CA 1
ATOM 1344 C C . TYR A 1 178 ? -8.415 -6.554 9.708 1.00 91.81 178 TYR A C 1
ATOM 1346 O O . TYR A 1 178 ? -9.497 -5.983 9.819 1.00 91.81 178 TYR A O 1
ATOM 1354 N N . LYS A 1 179 ? -8.026 -7.533 10.535 1.00 90.62 179 LYS A N 1
ATOM 1355 C CA . LYS A 1 179 ? -8.869 -8.026 11.634 1.00 90.62 179 LYS A CA 1
ATOM 1356 C C . LYS A 1 179 ? -9.262 -6.912 12.604 1.00 90.62 179 LYS A C 1
ATOM 1358 O O . LYS A 1 179 ? -10.407 -6.865 13.030 1.00 90.62 179 LYS A O 1
ATOM 1363 N N . ALA A 1 180 ? -8.348 -5.999 12.929 1.00 87.50 180 ALA A N 1
ATOM 1364 C CA . ALA A 1 180 ? -8.636 -4.898 13.847 1.00 87.50 180 ALA A CA 1
ATOM 1365 C C . ALA A 1 180 ? -9.649 -3.877 13.292 1.00 87.50 180 ALA A C 1
ATOM 1367 O O . ALA A 1 180 ? -10.417 -3.290 14.058 1.00 87.50 180 ALA A O 1
ATOM 1368 N N . ILE A 1 181 ? -9.658 -3.662 11.972 1.00 88.38 181 ILE A N 1
ATOM 1369 C CA . ILE A 1 181 ? -10.555 -2.697 11.315 1.00 88.38 181 ILE A CA 1
ATOM 1370 C C . ILE A 1 181 ? -11.843 -3.331 10.774 1.00 88.38 181 ILE A C 1
ATOM 1372 O O . ILE A 1 181 ? -12.757 -2.599 10.413 1.00 88.38 181 ILE A O 1
ATOM 1376 N N . SER A 1 182 ? -11.927 -4.661 10.680 1.00 83.31 182 SER A N 1
ATOM 1377 C CA . SER A 1 182 ? -13.104 -5.367 10.153 1.00 83.31 182 SER A CA 1
ATOM 1378 C C . SER A 1 182 ? -14.049 -5.911 11.225 1.00 83.31 182 SER A C 1
ATOM 1380 O O . SER A 1 182 ? -15.181 -6.254 10.894 1.00 83.31 182 SER A O 1
ATOM 1382 N N . VAL A 1 183 ? -13.566 -6.067 12.463 1.00 68.94 183 VAL A N 1
ATOM 1383 C CA . VAL A 1 183 ? -14.322 -6.578 13.624 1.00 68.94 183 VAL A CA 1
ATOM 1384 C C . VAL A 1 183 ? -14.930 -5.420 14.391 1.00 68.94 183 VAL A C 1
ATOM 1386 O O . VAL A 1 183 ? -16.147 -5.451 14.648 1.00 68.94 183 VAL A O 1
#

Foldseek 3Di:
DADPVPRDDDDDQADPPPRHGDDDDDDDDDDDDPPPPPPPDDCQPWDKAKAWQAQDDQLPWGIWIWIWTDRPQKIKIWTDTHPDPDDTPDIDIDGLVQFPDKDKDWDARAHPVLVVVLVVLVVCCVVVPVPVVSVVVSVVVNVVSRVVRTFIWIWTAGPVRDIDTGTHDDVVSVVVVCVSSND

Organism: NCBI:txid3151850

Solvent-accessible surface area (backbone atoms only — not comparable to full-atom values): 10794 Å² total; per-residue (Å²): 92,65,37,93,86,78,67,48,78,50,80,72,66,46,37,91,89,74,64,51,66,57,87,76,89,80,88,89,81,90,76,92,70,91,71,77,80,75,75,94,68,74,93,68,79,62,47,78,45,75,37,52,41,46,82,63,58,52,57,80,23,34,33,46,33,28,39,38,39,34,49,89,59,40,35,39,42,37,32,37,49,48,68,61,84,86,52,71,76,46,72,50,78,46,45,43,86,41,57,63,49,77,47,82,46,72,46,72,49,77,21,74,65,55,51,50,51,43,51,51,39,51,52,51,28,66,71,28,76,87,42,74,68,39,63,55,51,32,58,51,51,45,51,49,52,54,57,72,34,42,38,47,29,44,36,43,31,32,70,88,72,52,69,48,81,38,38,35,75,54,68,65,64,55,51,53,48,47,53,70,54,70,110

Mean predicted aligned error: 15.3 Å

Radius of gyration: 25.09 Å; Cα contacts (8 Å, |Δi|>4): 282; chains: 1; bounding box: 48×48×78 Å